Protein AF-X1L8A3-F1 (afdb_monomer_lite)

Foldseek 3Di:
DFACVPNDLATQDDLVVLLCVLVVCCVVCVPPQFFEDEEDELLNCLVHVVSVLSNLLSCLVRGAAPHEHEYEPQFQDPQLCVVVVPSDHLVSNLSSLVSNCVRFLDQDDQLFTRYGYAYEYEPQGPRDDLCRLVRRVVSLVVCVVVVGAHSYYHYYYDDLDPPDPQVVVDRVRCVVCVVSSVVSVVCCLVPHVVVRVCSRRPFQRKGWFWAFADDDDQWTWTFHPHDPTAIDTHGGDDDHRDTDTDTHHDDDSRD

Sequence (255 aa):
MAKGAGELEFPQPNPEAIEKLFSGIRTFAPDLKTLHIDNANPGIIARYPKECRRIAKTIIKYHTSGDVAAFGVESVDPVVIKKNNLKASPDEIMSAIRLLNEVGSKRGESGLSELLPGLNFVFGLIGETKDTFTLDFEFLKQIYDNHLLVRRINLRQVIPIPNTKMHSFGNKNIKRHKAEFKRFKRKVREQIERPMLKRLIPPGTILKDVFTEVYDGKLTFGRQLGSYPLLVGIPGVFPLDRFFDVNIVDYGYRS

pLDDT: mean 95.15, std 5.27, range [56.59, 98.75]

Structure (mmCIF, N/CA/C/O backbone):
data_AF-X1L8A3-F1
#
_entry.id   AF-X1L8A3-F1
#
loop_
_atom_site.group_PDB
_atom_site.id
_atom_site.type_symbol
_atom_site.label_atom_id
_atom_site.label_alt_id
_atom_site.label_comp_id
_atom_site.label_asym_id
_atom_site.label_entity_id
_atom_site.label_seq_id
_atom_site.pdbx_PDB_ins_code
_atom_site.Cartn_x
_atom_site.Cartn_y
_atom_site.Cartn_z
_atom_site.occupancy
_atom_site.B_iso_or_equiv
_atom_site.auth_seq_id
_atom_site.auth_comp_id
_atom_site.auth_asym_id
_atom_site.auth_atom_id
_atom_site.pdbx_PDB_model_num
ATOM 1 N N . MET A 1 1 ? 19.864 11.059 10.405 1.00 76.06 1 MET A N 1
ATOM 2 C CA . MET A 1 1 ? 18.597 10.570 11.000 1.00 76.06 1 MET A CA 1
ATOM 3 C C . MET A 1 1 ? 17.571 11.700 11.009 1.00 76.06 1 MET A C 1
ATOM 5 O O . MET A 1 1 ? 17.971 12.848 10.834 1.00 76.06 1 MET A O 1
ATOM 9 N N . ALA A 1 2 ? 16.278 11.386 11.142 1.00 80.56 2 ALA A 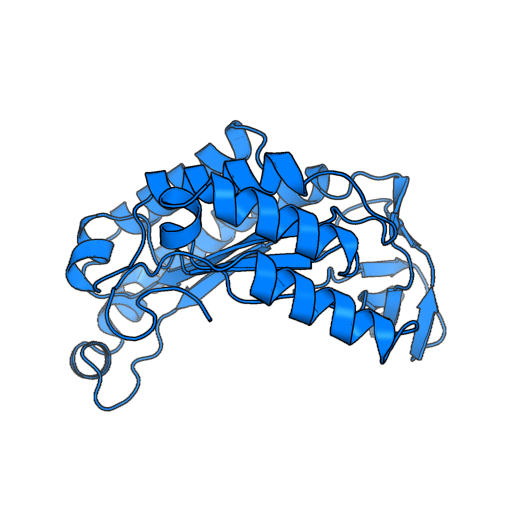N 1
ATOM 10 C CA . ALA A 1 2 ? 15.214 12.388 11.279 1.00 80.56 2 ALA A CA 1
ATOM 11 C C . ALA A 1 2 ? 15.403 13.229 12.558 1.00 80.56 2 ALA A C 1
ATOM 13 O O . ALA A 1 2 ? 15.891 12.714 13.566 1.00 80.56 2 ALA A O 1
ATOM 14 N N . LYS A 1 3 ? 15.045 14.517 12.515 1.00 79.31 3 LYS A N 1
ATOM 15 C CA . LYS A 1 3 ? 15.223 15.434 13.652 1.00 79.31 3 LYS A CA 1
ATOM 16 C C . LYS A 1 3 ? 14.088 15.228 14.663 1.00 79.31 3 LYS A C 1
ATOM 18 O O . LYS A 1 3 ? 12.920 15.319 14.292 1.00 79.31 3 LYS A O 1
ATOM 23 N N . GLY A 1 4 ? 14.438 14.934 15.920 1.00 82.31 4 GLY A N 1
ATOM 24 C CA . GLY A 1 4 ? 13.482 14.609 16.992 1.00 82.31 4 GLY A CA 1
ATOM 25 C C . GLY A 1 4 ? 12.971 13.162 16.973 1.00 82.31 4 GLY A C 1
ATOM 26 O O . GLY A 1 4 ? 11.944 12.862 17.580 1.00 82.31 4 GLY A O 1
ATOM 27 N N . ALA A 1 5 ? 13.638 12.258 16.243 1.00 83.50 5 ALA A N 1
ATOM 28 C CA . ALA A 1 5 ? 13.277 10.842 16.229 1.00 83.50 5 ALA A CA 1
ATOM 29 C C . ALA A 1 5 ? 13.437 10.225 17.629 1.00 83.50 5 ALA A C 1
ATOM 31 O O . ALA A 1 5 ? 14.515 10.292 18.208 1.00 83.50 5 ALA A O 1
ATOM 32 N N . GLY A 1 6 ? 12.368 9.618 18.150 1.00 81.88 6 GLY A N 1
ATOM 33 C CA . GLY A 1 6 ? 12.327 9.049 19.504 1.00 81.88 6 GLY A CA 1
ATOM 34 C C . GLY A 1 6 ? 11.820 10.012 20.583 1.00 81.88 6 GLY A C 1
ATOM 35 O O . GLY A 1 6 ? 11.475 9.556 21.667 1.00 81.88 6 GLY A O 1
ATOM 36 N N . GLU A 1 7 ? 11.706 11.306 20.272 1.00 83.81 7 GLU A N 1
ATOM 37 C CA . GLU A 1 7 ? 11.233 12.346 21.198 1.00 83.81 7 GLU A CA 1
ATOM 38 C C . GLU A 1 7 ? 9.877 12.917 20.770 1.00 83.81 7 GLU A C 1
ATOM 40 O O . GLU A 1 7 ? 8.975 13.093 21.586 1.00 83.81 7 GLU A O 1
ATOM 45 N N . LEU A 1 8 ? 9.722 13.190 19.472 1.00 87.38 8 LEU A N 1
ATOM 46 C CA . LEU A 1 8 ? 8.503 13.740 18.893 1.00 87.38 8 LEU A CA 1
ATOM 47 C C . LEU A 1 8 ? 7.633 12.629 18.310 1.00 87.38 8 LEU A C 1
ATOM 49 O O . LEU A 1 8 ? 8.132 11.672 17.716 1.00 87.38 8 LEU A O 1
ATOM 53 N N . GLU A 1 9 ? 6.313 12.802 18.394 1.00 84.44 9 GLU A N 1
ATOM 54 C CA . GLU A 1 9 ? 5.363 11.912 17.718 1.00 84.44 9 GLU A CA 1
ATOM 55 C C . GLU A 1 9 ? 5.513 11.984 16.188 1.00 84.44 9 GLU A C 1
ATOM 57 O O . GLU A 1 9 ? 5.443 10.961 15.500 1.00 84.44 9 GLU A O 1
ATOM 62 N N . PHE A 1 10 ? 5.796 13.188 15.672 1.00 89.75 10 PHE A N 1
ATOM 63 C CA . PHE A 1 10 ? 6.001 13.462 14.251 1.00 89.75 10 PHE A CA 1
ATOM 64 C C . PHE A 1 10 ? 7.365 14.127 13.988 1.00 89.75 10 PHE A C 1
ATOM 66 O O . PHE A 1 10 ? 7.421 15.345 13.781 1.00 89.75 10 PHE A O 1
ATOM 73 N N . PRO A 1 11 ? 8.478 13.366 14.001 1.00 92.75 11 PRO A N 1
ATOM 74 C CA . PRO A 1 11 ? 9.808 13.916 13.749 1.00 92.75 11 PRO A CA 1
ATOM 75 C C . PRO A 1 11 ? 9.949 14.450 12.320 1.00 92.75 11 PRO A C 1
ATOM 77 O O . PRO A 1 11 ? 9.382 13.893 11.378 1.00 92.75 11 PRO A O 1
ATOM 80 N N . GLN A 1 12 ? 10.751 15.502 12.145 1.00 93.88 12 GLN A N 1
ATOM 81 C CA . GLN A 1 12 ? 11.001 16.069 10.820 1.00 93.88 12 GLN A CA 1
ATOM 82 C C . GLN A 1 12 ? 11.827 15.080 9.975 1.00 93.88 12 GLN A C 1
ATOM 84 O O . GLN A 1 12 ? 12.911 14.663 10.414 1.00 93.88 12 GLN A O 1
ATOM 89 N N . PRO A 1 13 ? 11.361 14.703 8.767 1.00 95.62 13 PRO A N 1
ATOM 90 C CA . PRO A 1 13 ? 12.086 13.798 7.884 1.00 95.62 13 PRO A CA 1
ATOM 91 C C . PRO A 1 13 ? 13.461 14.339 7.491 1.00 95.62 13 PRO A C 1
ATOM 93 O O . PRO A 1 13 ? 13.683 15.545 7.446 1.00 95.62 13 PRO A O 1
ATOM 96 N N . ASN A 1 14 ? 14.373 13.431 7.143 1.00 96.38 14 ASN A N 1
ATOM 97 C CA . ASN A 1 14 ? 15.704 13.765 6.638 1.00 96.38 14 ASN A CA 1
ATOM 98 C C . ASN A 1 14 ? 15.857 13.215 5.208 1.00 96.38 14 ASN A C 1
ATOM 100 O O . ASN A 1 14 ? 16.243 12.052 5.049 1.00 96.38 14 ASN A O 1
ATOM 104 N N . PRO A 1 15 ? 15.500 14.004 4.175 1.00 97.50 15 PRO A N 1
ATOM 105 C CA . PRO A 1 15 ? 15.608 13.583 2.781 1.00 97.50 15 PRO A CA 1
ATOM 106 C C . PRO A 1 15 ? 17.020 13.159 2.373 1.00 97.50 15 PRO A C 1
ATOM 108 O O . PRO A 1 15 ? 17.173 12.176 1.653 1.00 97.50 15 PRO A O 1
ATOM 111 N N . GLU A 1 16 ? 18.048 13.846 2.872 1.00 97.62 16 GLU A N 1
ATOM 112 C CA . GLU A 1 16 ? 19.451 13.585 2.539 1.00 97.62 16 GLU A CA 1
ATOM 113 C C . GLU A 1 16 ? 19.895 12.199 3.032 1.00 97.62 16 GLU A C 1
ATOM 115 O O . GLU A 1 16 ? 20.624 11.482 2.346 1.00 97.62 16 GLU A O 1
ATOM 120 N N . ALA A 1 17 ? 19.414 11.776 4.204 1.00 97.25 17 ALA A N 1
ATOM 121 C CA . ALA A 1 17 ? 19.680 10.443 4.734 1.00 97.25 17 ALA A CA 1
ATOM 122 C C . ALA A 1 17 ? 19.025 9.342 3.886 1.00 97.25 17 ALA A C 1
ATOM 124 O O . ALA A 1 17 ? 19.646 8.302 3.665 1.00 97.25 17 ALA A O 1
ATOM 125 N N . ILE A 1 18 ? 17.800 9.568 3.396 1.00 97.25 18 ILE A N 1
ATOM 126 C CA . ILE A 1 18 ? 17.129 8.620 2.495 1.00 97.25 18 ILE A CA 1
ATOM 127 C C . ILE A 1 18 ? 17.868 8.542 1.158 1.00 97.25 18 ILE A C 1
ATOM 129 O O . ILE A 1 18 ? 18.102 7.449 0.652 1.00 97.25 18 ILE A O 1
ATOM 133 N N . GLU A 1 19 ? 18.308 9.676 0.616 1.00 98.00 19 GLU A N 1
ATOM 134 C CA . GLU A 1 19 ? 19.094 9.698 -0.617 1.00 98.00 19 GLU A CA 1
ATOM 135 C C . GLU A 1 19 ? 20.415 8.958 -0.485 1.00 98.00 19 GLU A C 1
ATOM 137 O O . GLU A 1 19 ? 20.722 8.115 -1.330 1.00 98.00 19 GLU A O 1
ATOM 142 N N . LYS A 1 20 ? 21.159 9.196 0.596 1.00 98.19 20 LYS A N 1
ATOM 143 C CA . LYS A 1 20 ? 22.391 8.460 0.885 1.00 98.19 20 LYS A CA 1
ATOM 144 C C . LYS A 1 20 ? 22.148 6.952 1.009 1.00 98.19 20 LYS A C 1
ATOM 146 O O . LYS A 1 20 ? 22.959 6.175 0.517 1.00 98.19 20 LYS A O 1
ATOM 151 N N . LEU A 1 21 ? 21.044 6.533 1.634 1.00 97.75 21 LEU A N 1
ATOM 152 C CA . LEU A 1 21 ? 20.695 5.117 1.765 1.00 97.75 21 LEU A CA 1
ATOM 153 C C . LEU A 1 21 ? 20.405 4.476 0.402 1.00 97.75 21 LEU A C 1
ATOM 155 O O . LEU A 1 21 ? 21.031 3.482 0.048 1.00 97.75 21 LEU A O 1
ATOM 159 N N . PHE A 1 22 ? 19.479 5.048 -0.368 1.00 97.94 22 PHE A N 1
ATOM 160 C CA . PHE A 1 22 ? 19.035 4.467 -1.636 1.00 97.94 22 PHE A CA 1
ATOM 161 C C . PHE A 1 22 ? 20.128 4.486 -2.705 1.00 97.94 22 PHE A C 1
ATOM 163 O O . PHE A 1 22 ? 20.354 3.474 -3.370 1.00 97.94 22 PHE A O 1
ATOM 170 N N . SER A 1 23 ? 20.843 5.607 -2.837 1.00 98.00 23 SER A N 1
ATOM 171 C CA . SER A 1 23 ? 21.996 5.683 -3.740 1.00 98.00 23 SER A CA 1
ATOM 172 C C . SER A 1 23 ? 23.091 4.702 -3.320 1.00 98.00 23 SER A C 1
ATOM 174 O O . SER A 1 23 ? 23.613 3.988 -4.167 1.00 98.00 23 SER A O 1
ATOM 176 N N . GLY A 1 24 ? 23.381 4.590 -2.018 1.00 98.25 24 GLY A N 1
ATOM 177 C CA . GLY A 1 24 ? 24.349 3.632 -1.491 1.00 98.25 24 GLY A CA 1
ATOM 178 C C . GLY A 1 24 ? 23.996 2.186 -1.843 1.00 98.25 24 GLY A C 1
ATOM 179 O O . GLY A 1 24 ? 24.850 1.466 -2.354 1.00 98.25 24 GLY A O 1
ATOM 180 N N . ILE A 1 25 ? 22.736 1.777 -1.653 1.00 98.00 25 ILE A N 1
ATOM 181 C CA . ILE A 1 25 ? 22.267 0.436 -2.039 1.00 98.00 25 ILE A CA 1
ATOM 182 C C . ILE A 1 25 ? 22.522 0.186 -3.529 1.00 98.00 25 ILE A C 1
ATOM 184 O O . ILE A 1 25 ? 23.069 -0.856 -3.880 1.00 98.00 25 ILE A O 1
ATOM 188 N N . ARG A 1 26 ? 22.193 1.145 -4.403 1.00 97.00 26 ARG A N 1
ATOM 189 C CA . ARG A 1 26 ? 22.418 1.002 -5.850 1.00 97.00 26 ARG A CA 1
ATOM 190 C C . ARG A 1 26 ? 23.886 0.998 -6.252 1.00 97.00 26 ARG A C 1
ATOM 192 O O . ARG A 1 26 ? 24.237 0.292 -7.187 1.00 97.00 26 ARG A O 1
ATOM 199 N N . THR A 1 27 ? 24.745 1.713 -5.535 1.00 97.69 27 THR A N 1
ATOM 200 C CA . THR A 1 27 ? 26.194 1.667 -5.764 1.00 97.69 27 THR A CA 1
ATOM 201 C C . THR A 1 27 ? 26.779 0.293 -5.432 1.00 97.69 27 THR A C 1
ATOM 203 O O . THR A 1 27 ? 27.612 -0.205 -6.181 1.00 97.69 27 THR A O 1
ATOM 206 N N . PHE A 1 28 ? 26.354 -0.334 -4.329 1.00 97.69 28 PHE A N 1
ATOM 207 C CA . PHE A 1 28 ? 26.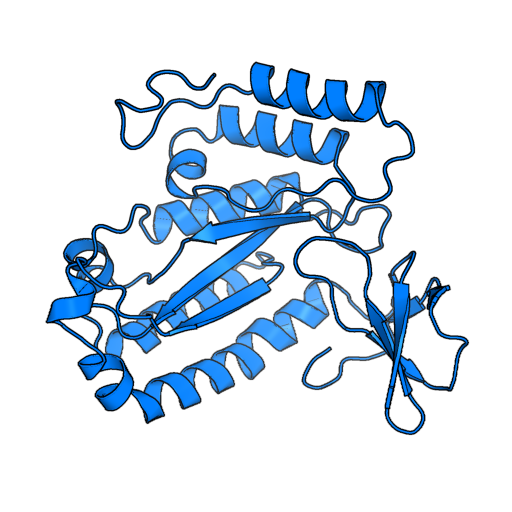887 -1.637 -3.899 1.00 97.69 28 PHE A CA 1
ATOM 208 C C . PHE A 1 28 ? 26.192 -2.841 -4.550 1.00 97.69 28 PHE A C 1
ATOM 210 O O . PHE A 1 28 ? 26.792 -3.908 -4.648 1.00 97.69 28 PHE A O 1
ATOM 217 N N . ALA A 1 29 ? 24.942 -2.685 -4.986 1.00 97.19 29 ALA A N 1
ATOM 218 C CA . ALA A 1 29 ? 24.153 -3.723 -5.641 1.00 97.19 29 ALA A CA 1
ATOM 219 C C . ALA A 1 29 ? 23.444 -3.150 -6.887 1.00 97.19 29 ALA A C 1
ATOM 221 O O . ALA A 1 29 ? 22.217 -2.981 -6.879 1.00 97.19 29 ALA A O 1
ATOM 222 N N . PRO A 1 30 ? 24.196 -2.832 -7.961 1.00 94.69 30 PRO A N 1
ATOM 223 C CA . PRO A 1 30 ? 23.633 -2.219 -9.166 1.00 94.69 30 PRO A CA 1
ATOM 224 C C . PRO A 1 30 ? 22.570 -3.107 -9.824 1.00 94.69 30 PRO A C 1
ATOM 226 O O . PRO A 1 30 ? 21.520 -2.608 -10.225 1.00 94.69 30 PRO A O 1
ATOM 229 N N . ASP A 1 31 ? 22.779 -4.426 -9.814 1.00 94.31 31 ASP A N 1
ATOM 230 C CA . ASP A 1 31 ? 21.894 -5.413 -10.447 1.00 94.31 31 ASP A CA 1
ATOM 231 C C . ASP A 1 31 ? 20.759 -5.914 -9.536 1.00 94.31 31 ASP A C 1
ATOM 233 O O . ASP A 1 31 ? 20.098 -6.913 -9.841 1.00 94.31 31 ASP A O 1
ATOM 237 N N . LEU A 1 32 ? 20.522 -5.252 -8.393 1.00 95.38 32 LEU A N 1
ATOM 238 C CA . LEU A 1 32 ? 19.465 -5.634 -7.457 1.00 95.38 32 LEU A CA 1
ATOM 239 C C . LEU A 1 32 ? 18.095 -5.618 -8.157 1.00 95.38 32 LEU A C 1
ATOM 241 O O . LEU A 1 32 ? 17.578 -4.562 -8.530 1.00 95.38 32 LEU A O 1
ATOM 245 N N . LYS A 1 33 ? 17.495 -6.806 -8.289 1.00 93.06 33 LYS A N 1
ATOM 246 C CA . LYS A 1 33 ? 16.245 -7.030 -9.033 1.00 93.06 33 LYS A CA 1
ATOM 247 C C . LYS A 1 33 ? 15.012 -6.399 -8.399 1.00 93.06 33 LYS A C 1
ATOM 249 O O . LYS A 1 33 ? 14.065 -6.083 -9.109 1.00 93.06 33 LYS A O 1
ATOM 254 N N . THR A 1 34 ? 15.013 -6.211 -7.082 1.00 95.81 34 THR A N 1
ATOM 255 C CA . THR A 1 34 ? 13.882 -5.622 -6.362 1.00 95.81 34 THR A CA 1
ATOM 256 C C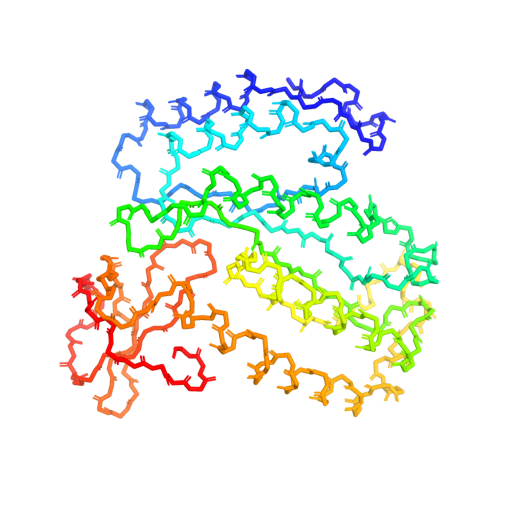 . THR A 1 34 ? 14.391 -4.786 -5.201 1.00 95.81 34 THR A C 1
ATOM 258 O O . THR A 1 34 ? 15.094 -5.291 -4.328 1.00 95.81 34 THR A O 1
ATOM 261 N N . LEU A 1 35 ? 14.012 -3.510 -5.176 1.00 97.31 35 LEU A N 1
ATOM 262 C CA . LEU A 1 35 ? 14.271 -2.602 -4.062 1.00 97.31 35 LEU A CA 1
ATOM 263 C C . LEU A 1 35 ? 12.997 -1.824 -3.779 1.00 97.31 35 LEU A C 1
ATOM 265 O O . LEU A 1 35 ? 12.684 -0.891 -4.508 1.00 97.31 35 LEU A O 1
ATOM 269 N N . HIS A 1 36 ? 12.244 -2.259 -2.776 1.00 97.06 36 HIS A N 1
ATOM 270 C CA . HIS A 1 36 ? 10.956 -1.679 -2.403 1.00 97.06 36 HIS A CA 1
ATOM 271 C C . HIS A 1 36 ? 11.005 -1.188 -0.960 1.00 97.06 36 HIS A C 1
ATOM 273 O O . HIS A 1 36 ? 11.819 -1.653 -0.155 1.00 97.06 36 HIS A O 1
ATOM 279 N N . ILE A 1 37 ? 10.095 -0.282 -0.628 1.00 95.94 37 ILE A N 1
ATOM 280 C CA . ILE A 1 37 ? 9.790 0.075 0.753 1.00 95.94 37 ILE A CA 1
ATOM 281 C C . ILE A 1 37 ? 8.587 -0.728 1.260 1.00 95.94 37 ILE A C 1
ATOM 283 O O . ILE A 1 37 ? 7.933 -1.476 0.531 1.00 95.94 37 ILE A O 1
ATOM 287 N N . ASP A 1 38 ? 8.304 -0.567 2.549 1.00 88.75 38 ASP A N 1
ATOM 288 C CA . ASP A 1 38 ? 7.071 -1.060 3.156 1.00 88.75 38 ASP A CA 1
ATOM 289 C C . ASP A 1 38 ? 6.380 0.090 3.888 1.00 88.75 38 ASP A C 1
ATOM 291 O O . ASP A 1 38 ? 5.540 0.774 3.316 1.00 88.75 38 ASP A O 1
ATOM 295 N N . ASN A 1 39 ? 6.766 0.384 5.130 1.00 90.88 39 ASN A N 1
ATOM 296 C CA . ASN A 1 39 ? 5.996 1.299 5.972 1.00 90.88 39 ASN A CA 1
ATOM 297 C C . ASN A 1 39 ? 6.270 2.782 5.697 1.00 90.88 39 ASN A C 1
ATOM 299 O O . ASN A 1 39 ? 7.413 3.241 5.718 1.00 90.88 39 ASN A O 1
ATOM 303 N N . ALA A 1 40 ? 5.188 3.549 5.564 1.00 94.56 40 ALA A N 1
ATOM 304 C CA . ALA A 1 40 ? 5.212 5.002 5.509 1.00 94.56 40 ALA A CA 1
ATOM 305 C C . ALA A 1 40 ? 4.127 5.583 6.424 1.00 94.56 40 ALA A C 1
ATOM 307 O O . ALA A 1 40 ? 2.977 5.150 6.405 1.00 94.56 40 ALA A O 1
ATOM 308 N N . ASN A 1 41 ? 4.487 6.577 7.240 1.00 95.06 41 ASN A N 1
ATOM 309 C CA . ASN A 1 41 ? 3.542 7.216 8.153 1.00 95.06 41 ASN A CA 1
ATOM 310 C C . ASN A 1 41 ? 2.802 8.360 7.427 1.00 95.06 41 ASN A C 1
ATOM 312 O O . ASN A 1 41 ? 3.428 9.389 7.149 1.00 95.06 41 ASN A O 1
ATOM 316 N N . PRO A 1 42 ? 1.488 8.235 7.152 1.00 95.88 42 PRO A N 1
ATOM 317 C CA . PRO A 1 42 ? 0.732 9.283 6.468 1.00 95.88 42 PRO A CA 1
ATOM 318 C C . PRO A 1 42 ? 0.701 10.604 7.251 1.00 95.88 42 PRO A C 1
ATOM 320 O O . PRO A 1 42 ? 0.752 11.670 6.642 1.00 95.88 42 PRO A O 1
ATOM 323 N N . GLY A 1 43 ? 0.722 10.558 8.587 1.00 95.31 43 GLY A N 1
ATOM 324 C CA . GLY A 1 43 ? 0.775 11.753 9.431 1.00 95.31 43 GLY A CA 1
ATOM 325 C C . GLY A 1 43 ? 2.080 12.546 9.284 1.00 95.31 43 GLY A C 1
ATOM 326 O O . GLY A 1 43 ? 2.058 13.772 9.380 1.00 95.31 43 GLY A O 1
ATOM 327 N N . ILE A 1 44 ? 3.205 11.877 8.992 1.00 96.12 44 ILE A N 1
ATOM 328 C CA . ILE A 1 44 ? 4.481 12.538 8.657 1.00 96.12 44 ILE A CA 1
ATOM 329 C C . ILE A 1 44 ? 4.398 13.179 7.274 1.00 96.12 44 ILE A C 1
ATOM 331 O O . ILE A 1 44 ? 4.780 14.336 7.110 1.00 96.12 44 ILE A O 1
ATOM 335 N N . ILE A 1 45 ? 3.871 12.446 6.289 1.00 97.44 45 ILE A N 1
ATOM 336 C CA . ILE A 1 45 ? 3.751 12.926 4.906 1.00 97.44 45 ILE A CA 1
ATOM 337 C C . ILE A 1 45 ? 2.874 14.178 4.838 1.00 97.44 45 ILE A C 1
ATOM 339 O O . ILE A 1 45 ? 3.232 15.135 4.152 1.00 97.44 45 ILE A O 1
ATOM 343 N N . ALA A 1 46 ? 1.761 14.192 5.573 1.00 97.00 46 ALA A N 1
ATOM 344 C CA . ALA A 1 46 ? 0.850 15.328 5.624 1.00 97.00 46 ALA A CA 1
ATOM 345 C C . ALA A 1 46 ? 1.480 16.574 6.271 1.00 97.00 46 ALA A C 1
ATOM 347 O O . ALA A 1 46 ? 1.258 17.685 5.796 1.00 97.00 46 ALA A O 1
ATOM 348 N N . ARG A 1 47 ? 2.286 16.399 7.328 1.00 96.69 47 ARG A N 1
ATOM 349 C CA . ARG A 1 47 ? 2.916 17.507 8.072 1.00 96.69 47 ARG A CA 1
ATOM 350 C C . ARG A 1 47 ? 4.165 18.065 7.393 1.00 96.69 47 ARG A C 1
ATOM 352 O O . ARG A 1 47 ? 4.424 19.260 7.492 1.00 96.69 47 ARG A O 1
ATOM 359 N N . TYR A 1 48 ? 4.913 17.222 6.681 1.00 97.69 48 TYR A N 1
ATOM 360 C CA . TYR A 1 48 ? 6.166 17.591 6.013 1.00 97.69 48 TYR A CA 1
ATOM 361 C C . TYR A 1 48 ? 6.115 17.300 4.501 1.00 97.69 48 TYR A C 1
ATOM 363 O O . TYR A 1 48 ? 6.933 16.539 3.974 1.00 97.69 48 TYR A O 1
ATOM 371 N N . PRO A 1 49 ? 5.158 17.885 3.752 1.00 97.81 49 PRO A N 1
ATOM 372 C CA . PRO A 1 49 ? 4.915 17.512 2.360 1.00 97.81 49 PRO A CA 1
ATOM 373 C C . PRO A 1 49 ? 6.072 17.888 1.424 1.00 97.81 49 PRO A C 1
ATOM 375 O O . PRO A 1 49 ? 6.258 17.256 0.384 1.00 97.81 49 PRO A O 1
ATOM 378 N N . LYS A 1 50 ? 6.875 18.910 1.750 1.00 98.12 50 LYS A N 1
ATOM 379 C CA . LYS A 1 50 ? 8.031 19.302 0.925 1.00 98.12 50 LYS A CA 1
ATOM 380 C C . LYS A 1 50 ? 9.141 18.256 1.024 1.00 98.12 50 LYS A C 1
ATOM 382 O O . LYS A 1 50 ? 9.625 17.770 0.002 1.00 98.12 50 LYS A O 1
ATOM 387 N N . GLU A 1 51 ? 9.497 17.873 2.243 1.00 98.19 51 GLU A N 1
ATOM 388 C CA . GLU A 1 51 ? 10.498 16.856 2.547 1.00 98.19 51 GLU A CA 1
ATOM 389 C C . GLU A 1 51 ? 10.056 15.482 2.043 1.00 98.19 51 GLU A C 1
ATOM 391 O O . GLU A 1 51 ? 10.820 14.803 1.359 1.00 98.19 51 GLU A O 1
ATOM 396 N N . CYS A 1 52 ? 8.803 15.095 2.293 1.00 98.19 52 CYS A N 1
ATOM 397 C CA . CYS A 1 52 ? 8.269 13.816 1.834 1.00 98.19 52 CYS A CA 1
ATOM 398 C C . CYS A 1 52 ? 8.149 13.733 0.308 1.00 98.19 52 CYS A C 1
ATOM 400 O O . CYS A 1 52 ? 8.398 12.667 -0.249 1.00 98.19 52 CYS A O 1
ATOM 402 N N . ARG A 1 53 ? 7.870 14.841 -0.396 1.00 98.56 53 ARG A N 1
ATOM 403 C CA . ARG A 1 53 ? 7.931 14.873 -1.869 1.00 98.56 53 ARG A CA 1
ATOM 404 C C . ARG A 1 53 ? 9.354 14.632 -2.380 1.00 98.56 53 ARG A C 1
ATOM 406 O O . ARG A 1 53 ? 9.524 13.893 -3.346 1.00 98.56 53 ARG A O 1
ATOM 413 N N . ARG A 1 54 ? 10.376 15.221 -1.741 1.00 98.44 54 ARG A N 1
ATOM 414 C CA . ARG A 1 54 ? 11.789 14.947 -2.075 1.00 98.44 54 ARG A CA 1
ATOM 415 C C . ARG A 1 54 ? 12.124 13.475 -1.837 1.00 98.44 54 ARG A C 1
ATOM 417 O O . ARG A 1 54 ? 12.648 12.833 -2.735 1.00 98.44 54 ARG A O 1
ATOM 424 N N . ILE A 1 55 ? 11.740 12.938 -0.679 1.00 98.38 55 ILE A N 1
ATOM 425 C CA . ILE A 1 55 ? 11.929 11.524 -0.328 1.00 98.38 55 ILE A CA 1
ATOM 426 C C . ILE A 1 55 ? 11.268 10.604 -1.356 1.00 98.38 55 ILE A C 1
ATOM 428 O O . ILE A 1 55 ? 11.930 9.706 -1.861 1.00 98.38 55 ILE A O 1
ATOM 432 N N . ALA A 1 56 ? 10.006 10.845 -1.718 1.00 98.38 56 ALA A N 1
ATOM 433 C CA . ALA A 1 56 ? 9.298 10.037 -2.707 1.00 98.38 56 ALA A CA 1
ATOM 434 C C . ALA A 1 56 ? 10.009 10.055 -4.069 1.00 98.38 56 ALA A C 1
ATOM 436 O O . ALA A 1 56 ? 10.216 9.001 -4.657 1.00 98.38 56 ALA A O 1
ATOM 437 N N . LYS A 1 57 ? 10.465 11.225 -4.541 1.00 98.44 57 LYS A N 1
ATOM 438 C CA . LYS A 1 57 ? 11.245 11.332 -5.789 1.00 98.44 57 LYS A CA 1
ATOM 439 C C . LYS A 1 57 ? 12.572 10.576 -5.717 1.00 98.44 57 LYS A C 1
ATOM 441 O O . LYS A 1 57 ? 12.964 9.941 -6.689 1.00 98.44 57 LYS A O 1
ATOM 446 N N . THR A 1 58 ? 13.254 10.633 -4.577 1.00 98.44 58 THR A N 1
ATOM 447 C CA . THR A 1 58 ? 14.493 9.887 -4.343 1.00 98.44 58 THR A CA 1
ATOM 448 C C . THR A 1 58 ? 14.252 8.381 -4.348 1.00 98.44 58 THR A C 1
ATOM 450 O O . THR A 1 58 ? 15.015 7.658 -4.979 1.00 98.44 58 THR A O 1
ATOM 453 N N . ILE A 1 59 ? 13.185 7.910 -3.699 1.00 98.19 59 ILE A N 1
ATOM 454 C CA . ILE A 1 59 ? 12.781 6.500 -3.747 1.00 98.19 59 ILE A CA 1
ATOM 455 C C . ILE A 1 59 ? 12.531 6.116 -5.204 1.00 98.19 59 ILE A C 1
ATOM 457 O O . ILE A 1 59 ? 13.183 5.203 -5.687 1.00 98.19 59 ILE A O 1
ATOM 461 N N . ILE A 1 60 ? 11.726 6.887 -5.944 1.00 98.19 60 ILE A N 1
ATOM 462 C CA . ILE A 1 60 ? 11.437 6.619 -7.363 1.00 98.19 60 ILE A CA 1
ATOM 463 C C . ILE A 1 60 ? 12.698 6.572 -8.237 1.00 98.19 60 ILE A C 1
ATOM 465 O O . ILE A 1 60 ? 12.808 5.780 -9.164 1.00 98.19 60 ILE A O 1
ATOM 469 N N . LYS A 1 61 ? 13.698 7.400 -7.936 1.00 97.81 61 LYS A N 1
ATOM 470 C CA . LYS A 1 61 ? 14.955 7.409 -8.690 1.00 97.81 61 LYS A CA 1
ATOM 471 C C . LYS A 1 61 ? 15.752 6.106 -8.546 1.00 97.81 61 LYS A C 1
ATOM 473 O O . LYS A 1 61 ? 16.509 5.765 -9.450 1.00 97.81 61 LYS A O 1
ATOM 478 N N . TYR A 1 62 ? 15.643 5.421 -7.409 1.00 97.94 62 TYR A N 1
ATOM 479 C CA . TYR A 1 62 ? 16.539 4.315 -7.060 1.00 97.94 62 TYR A CA 1
ATOM 480 C C . TYR A 1 62 ? 15.825 2.993 -6.756 1.00 97.94 62 TYR A C 1
ATOM 482 O O . TYR A 1 62 ? 16.492 1.969 -6.701 1.00 97.94 62 TYR A O 1
ATOM 490 N N . HIS A 1 63 ? 14.516 2.963 -6.531 1.00 97.44 63 HIS A N 1
ATOM 491 C CA . HIS A 1 63 ? 13.747 1.745 -6.250 1.00 97.44 63 HIS A CA 1
ATOM 492 C C . HIS A 1 63 ? 13.549 0.887 -7.517 1.00 97.44 63 HIS A C 1
ATOM 494 O O . HIS A 1 63 ? 14.201 1.105 -8.539 1.00 97.44 63 HIS A O 1
ATOM 500 N N . THR A 1 64 ? 12.679 -0.119 -7.449 1.00 96.81 64 THR A N 1
ATOM 501 C CA . THR A 1 64 ? 12.114 -0.786 -8.631 1.00 96.81 64 THR A CA 1
ATOM 502 C C . THR A 1 64 ? 10.616 -0.513 -8.733 1.00 96.81 64 THR A C 1
ATOM 504 O O . THR A 1 64 ? 9.907 -0.583 -7.731 1.00 96.81 64 THR A O 1
ATOM 507 N N . SER A 1 65 ? 10.130 -0.208 -9.940 1.00 96.50 65 SER A N 1
ATOM 508 C CA . SER A 1 65 ? 8.724 0.147 -10.193 1.00 96.50 65 SER A CA 1
ATOM 509 C C . SER A 1 65 ? 7.723 -0.919 -9.727 1.00 96.50 65 SER A C 1
ATOM 511 O O . SER A 1 65 ? 7.960 -2.119 -9.884 1.00 96.50 65 SER A O 1
ATOM 513 N N . GLY A 1 66 ? 6.565 -0.489 -9.223 1.00 95.94 66 GLY A N 1
ATOM 514 C CA . GLY A 1 66 ? 5.581 -1.350 -8.558 1.00 95.94 66 GLY A CA 1
ATOM 515 C C . GLY A 1 66 ? 5.663 -1.305 -7.031 1.00 95.94 66 GLY A C 1
ATOM 516 O O . GLY A 1 66 ? 5.120 -2.190 -6.365 1.00 95.94 66 GLY A O 1
ATOM 517 N N . ASP A 1 67 ? 6.336 -0.297 -6.479 1.00 97.38 67 ASP A N 1
ATOM 518 C CA . ASP A 1 67 ? 6.570 -0.130 -5.050 1.00 97.38 67 ASP A CA 1
ATOM 519 C C . ASP A 1 67 ? 5.342 0.437 -4.326 1.00 97.38 67 ASP A C 1
ATOM 521 O O . ASP A 1 67 ? 4.483 1.120 -4.899 1.00 97.38 67 ASP A O 1
ATOM 525 N N . VAL A 1 68 ? 5.235 0.113 -3.038 1.00 96.81 68 VAL A N 1
ATOM 526 C CA . VAL A 1 68 ? 4.063 0.405 -2.221 1.00 96.81 68 VAL A CA 1
ATOM 527 C C . VAL A 1 68 ? 4.467 1.011 -0.894 1.00 96.81 68 VAL A C 1
ATOM 529 O O . VAL A 1 68 ? 5.026 0.341 -0.033 1.00 96.81 68 VAL A O 1
ATOM 532 N N . ALA A 1 69 ? 4.058 2.258 -0.684 1.00 97.00 69 ALA A N 1
ATOM 533 C CA . ALA A 1 69 ? 4.106 2.889 0.624 1.00 97.00 69 ALA A CA 1
ATOM 534 C C . ALA A 1 69 ? 2.893 2.432 1.452 1.00 97.00 69 ALA A C 1
ATOM 536 O O . ALA A 1 69 ? 1.775 2.920 1.270 1.00 97.00 69 ALA A O 1
ATOM 537 N N . ALA A 1 70 ? 3.090 1.467 2.344 1.00 95.88 70 ALA A N 1
ATOM 538 C CA . ALA A 1 70 ? 2.060 0.943 3.226 1.00 95.88 70 ALA A CA 1
ATOM 539 C C . ALA A 1 70 ? 1.726 1.948 4.339 1.00 95.88 70 ALA A C 1
ATOM 541 O O . ALA A 1 70 ? 2.539 2.237 5.218 1.00 95.88 70 ALA A O 1
ATOM 542 N N . PHE A 1 71 ? 0.498 2.460 4.307 1.00 97.19 71 PHE A N 1
ATOM 543 C CA . PHE A 1 71 ? -0.082 3.323 5.326 1.00 97.19 71 PHE A CA 1
ATOM 544 C C . PHE A 1 71 ? -0.841 2.481 6.352 1.00 97.19 71 PHE A C 1
ATOM 546 O O . PHE A 1 71 ? -1.699 1.660 5.997 1.00 97.19 71 PHE A O 1
ATOM 553 N N . GLY A 1 72 ? -0.540 2.713 7.629 1.00 94.88 72 GLY A N 1
ATOM 554 C CA . GLY A 1 72 ? -1.422 2.353 8.737 1.00 94.88 72 GLY A CA 1
ATOM 555 C C . GLY A 1 72 ? -2.571 3.352 8.790 1.00 94.88 72 GLY A C 1
ATOM 556 O O . GLY A 1 72 ? -2.355 4.512 9.133 1.00 94.88 72 GLY A O 1
ATOM 557 N N . VAL A 1 73 ? -3.746 2.932 8.317 1.00 96.69 73 VAL A N 1
ATOM 558 C CA . VAL A 1 73 ? -4.986 3.716 8.425 1.00 96.69 73 VAL A CA 1
ATOM 559 C C . VAL A 1 73 ? -5.744 3.291 9.674 1.00 96.69 73 VAL A C 1
ATOM 561 O O . VAL A 1 73 ? -6.256 4.130 10.401 1.00 96.69 73 VAL A O 1
ATOM 564 N N . GLU A 1 74 ? -5.812 1.975 9.895 1.00 96.38 74 GLU A N 1
ATOM 565 C CA . GLU A 1 74 ? -6.566 1.284 10.938 1.00 96.38 74 GLU A CA 1
ATOM 566 C C . GLU A 1 74 ? -8.083 1.547 10.886 1.00 96.38 74 GLU A C 1
ATOM 568 O O . GLU A 1 74 ? -8.826 0.596 10.653 1.00 96.38 74 GLU A O 1
ATOM 573 N N . SER A 1 75 ? -8.535 2.794 11.039 1.00 97.69 75 SER A N 1
ATOM 574 C CA . SER A 1 75 ? -9.913 3.261 10.837 1.00 97.69 75 SER A CA 1
ATOM 575 C C . SER A 1 75 ? -9.946 4.779 10.616 1.00 97.69 75 SER A C 1
ATOM 577 O O . SER A 1 75 ? -9.108 5.500 11.155 1.00 97.69 75 SER A O 1
ATOM 579 N N . VAL A 1 76 ? -10.942 5.276 9.876 1.00 97.69 76 VAL A N 1
ATOM 580 C CA . VAL A 1 76 ? -11.210 6.723 9.744 1.00 97.69 76 VAL A CA 1
ATOM 581 C C . VAL A 1 76 ? -12.292 7.235 10.701 1.00 97.69 76 VAL A C 1
ATOM 583 O O . VAL A 1 76 ? -12.607 8.423 10.694 1.00 97.69 76 VAL A O 1
ATOM 586 N N . ASP A 1 77 ? -12.860 6.366 11.541 1.00 98.00 77 ASP A N 1
ATOM 587 C CA . ASP A 1 77 ? -13.861 6.749 12.537 1.00 98.00 77 ASP A CA 1
ATOM 588 C C . ASP A 1 77 ? -13.210 7.559 13.680 1.00 98.00 77 ASP A C 1
ATOM 590 O O . ASP A 1 77 ? -12.349 7.028 14.394 1.00 98.00 77 ASP A O 1
ATOM 594 N N . PRO A 1 78 ? -13.631 8.818 13.921 1.00 96.75 78 PRO A N 1
ATOM 595 C CA . PRO A 1 78 ? -13.048 9.673 14.958 1.00 96.75 78 PRO A CA 1
ATOM 596 C C . PRO A 1 78 ? -13.086 9.070 16.369 1.00 96.75 78 PRO A C 1
ATOM 598 O O . PRO A 1 78 ? -12.176 9.298 17.174 1.00 96.75 78 PRO A O 1
ATOM 601 N N . VAL A 1 79 ? -14.120 8.285 16.692 1.00 97.44 79 VAL A N 1
ATOM 602 C CA . VAL A 1 79 ? -14.252 7.631 18.000 1.00 97.44 79 VAL A CA 1
ATOM 603 C C . VAL A 1 79 ? -13.224 6.513 18.135 1.00 97.44 79 VAL A C 1
ATOM 605 O O . VAL A 1 79 ? -12.602 6.379 19.194 1.00 97.44 79 VAL A O 1
ATOM 608 N N . VAL A 1 80 ? -13.021 5.731 17.072 1.00 97.44 80 VAL A N 1
ATOM 609 C CA . VAL A 1 80 ? -12.013 4.662 17.026 1.00 97.44 80 VAL A CA 1
ATOM 610 C C . VAL A 1 80 ? -10.609 5.263 17.066 1.00 97.44 80 VAL A C 1
ATOM 612 O O . VAL A 1 80 ? -9.801 4.832 17.890 1.00 97.44 80 VAL A O 1
ATOM 615 N N . ILE A 1 81 ? -10.338 6.306 16.278 1.00 96.56 81 ILE A N 1
ATOM 616 C CA . ILE A 1 81 ? -9.061 7.036 16.273 1.00 96.56 81 ILE A CA 1
ATOM 617 C C . ILE A 1 81 ? -8.685 7.476 17.686 1.00 96.56 81 ILE A C 1
ATOM 619 O O . ILE A 1 81 ? -7.622 7.106 18.194 1.00 96.56 81 ILE A O 1
ATOM 623 N N . LYS A 1 82 ? -9.591 8.187 18.368 1.00 96.19 82 LYS A N 1
ATOM 624 C CA . LYS A 1 82 ? -9.342 8.703 19.718 1.00 96.19 82 LYS A CA 1
ATOM 625 C C . LYS A 1 82 ? -9.137 7.584 20.739 1.00 96.19 82 LYS A C 1
ATOM 627 O O . LYS A 1 82 ? -8.235 7.666 21.568 1.00 96.19 82 LYS A O 1
ATOM 632 N N . LYS A 1 83 ? -9.965 6.533 20.710 1.00 95.81 83 LYS A N 1
ATOM 633 C CA . LYS A 1 83 ? -9.898 5.445 21.703 1.00 95.81 83 LYS A CA 1
ATOM 634 C C . LYS A 1 83 ? -8.679 4.537 21.535 1.00 95.81 83 LYS A C 1
ATOM 636 O O . LYS A 1 83 ? -8.266 3.922 22.518 1.00 95.81 83 LYS A O 1
ATOM 641 N N . ASN A 1 84 ? -8.111 4.461 20.332 1.00 94.50 84 ASN A N 1
ATOM 642 C CA . ASN A 1 84 ? -6.963 3.602 20.026 1.00 94.50 84 ASN A CA 1
ATOM 643 C C . ASN A 1 84 ? -5.658 4.385 19.816 1.00 94.50 84 ASN A C 1
ATOM 645 O O . ASN A 1 84 ? -4.632 3.762 19.563 1.00 94.50 84 ASN A O 1
ATOM 649 N N . ASN A 1 85 ? -5.675 5.715 19.971 1.00 93.19 85 ASN A N 1
ATOM 650 C CA . ASN A 1 85 ? -4.515 6.587 19.768 1.00 93.19 85 ASN A CA 1
ATOM 651 C C . ASN A 1 85 ? -3.888 6.409 18.371 1.00 93.19 85 ASN A C 1
ATOM 653 O O . ASN A 1 85 ? -2.678 6.204 18.238 1.00 93.19 85 ASN A O 1
ATOM 657 N N . LEU A 1 86 ? -4.736 6.414 17.337 1.00 93.62 86 LEU A N 1
ATOM 658 C CA . LEU A 1 86 ? -4.287 6.316 15.947 1.00 93.62 86 LEU A CA 1
ATOM 659 C C . LEU A 1 86 ? -3.615 7.627 15.516 1.00 93.62 86 LEU A C 1
ATOM 661 O O . LEU A 1 86 ? -4.024 8.711 15.928 1.00 93.62 86 LEU A O 1
ATOM 665 N N . LYS A 1 87 ? -2.567 7.518 14.694 1.00 88.06 87 LYS A N 1
ATOM 666 C CA . LYS A 1 87 ? -1.591 8.599 14.460 1.00 88.06 87 LYS A CA 1
ATOM 667 C C . LYS A 1 87 ? -1.912 9.522 13.283 1.00 88.06 87 LYS A C 1
ATOM 669 O O . LYS A 1 87 ? -1.130 10.427 13.007 1.00 88.06 87 LYS A O 1
ATOM 674 N N . ALA A 1 88 ? -2.988 9.278 12.546 1.00 90.25 88 ALA A N 1
ATOM 675 C CA . ALA A 1 88 ? -3.326 10.087 11.382 1.00 90.25 88 ALA A CA 1
ATOM 676 C C . ALA A 1 88 ? -4.836 10.284 11.269 1.00 90.25 88 ALA A C 1
ATOM 678 O O . ALA A 1 88 ? -5.610 9.349 11.475 1.00 90.25 88 ALA A O 1
ATOM 679 N N . SER A 1 89 ? -5.242 11.509 10.938 1.00 94.88 89 SER A N 1
ATOM 680 C CA . SER A 1 89 ? -6.637 11.816 10.621 1.00 94.88 89 SER A CA 1
ATOM 681 C C . SER A 1 89 ? -6.981 11.408 9.178 1.00 94.88 89 SER A C 1
ATOM 683 O O . SER A 1 89 ? -6.079 11.248 8.348 1.00 94.88 89 SER A O 1
ATOM 685 N N . PRO A 1 90 ? -8.276 11.285 8.829 1.00 96.75 90 PRO A N 1
ATOM 686 C CA . PRO A 1 90 ? -8.691 10.984 7.457 1.00 96.75 90 PRO A CA 1
ATOM 687 C C . PRO A 1 90 ? -8.162 12.006 6.437 1.00 96.75 90 PRO A C 1
ATOM 689 O O . PRO A 1 90 ? -7.707 11.622 5.359 1.00 96.75 90 PRO A O 1
ATOM 692 N N . ASP A 1 91 ? -8.132 13.291 6.801 1.00 97.44 91 ASP A N 1
ATOM 693 C CA . ASP A 1 91 ? -7.623 14.371 5.945 1.00 97.44 91 ASP A CA 1
ATOM 694 C C . ASP A 1 91 ? -6.108 14.280 5.726 1.00 97.44 91 ASP A C 1
ATOM 696 O O . ASP A 1 91 ? -5.613 14.506 4.617 1.00 97.44 91 ASP A O 1
ATOM 700 N N . GLU A 1 92 ? -5.356 13.903 6.765 1.00 97.56 92 GLU A N 1
ATOM 701 C CA . GLU A 1 92 ? -3.912 13.675 6.668 1.00 97.56 92 GLU A CA 1
ATOM 702 C C . GLU A 1 92 ? -3.607 12.477 5.764 1.00 97.56 92 GLU A C 1
ATOM 704 O O . GLU A 1 92 ? -2.747 12.564 4.884 1.00 97.56 92 GLU A O 1
ATOM 709 N N . ILE A 1 93 ? -4.357 11.381 5.916 1.00 98.19 93 ILE A N 1
ATOM 710 C CA . ILE A 1 93 ? -4.231 10.198 5.057 1.00 98.19 93 ILE A CA 1
ATOM 711 C C . ILE A 1 93 ? -4.559 10.564 3.606 1.00 98.19 93 ILE A C 1
ATOM 713 O O . ILE A 1 93 ? -3.783 10.239 2.706 1.00 98.19 93 ILE A O 1
ATOM 717 N N . MET A 1 94 ? -5.661 11.276 3.360 1.00 98.62 94 MET A N 1
ATOM 718 C CA . MET A 1 94 ? -6.046 11.720 2.017 1.00 98.62 94 MET A CA 1
ATOM 719 C C . MET A 1 94 ? -4.972 12.619 1.388 1.00 98.62 94 MET A C 1
ATOM 721 O O . MET A 1 94 ? -4.613 12.441 0.222 1.00 98.62 94 MET A O 1
ATOM 725 N N . SER A 1 95 ? -4.407 13.549 2.158 1.00 98.38 95 SER A N 1
ATOM 726 C CA . SER A 1 95 ? -3.325 14.430 1.703 1.00 98.38 95 SER A CA 1
ATOM 727 C C . SER A 1 95 ? -2.063 13.641 1.339 1.00 98.38 95 SER A C 1
ATOM 729 O O . SER A 1 95 ? -1.453 13.888 0.297 1.00 98.38 95 SER A O 1
ATOM 731 N N . ALA A 1 96 ? -1.707 12.636 2.144 1.00 98.38 96 ALA A N 1
ATOM 732 C CA . ALA A 1 96 ? -0.586 11.746 1.862 1.00 98.38 96 ALA A CA 1
ATOM 733 C C . ALA A 1 96 ? -0.812 10.896 0.597 1.00 98.38 96 ALA A C 1
ATOM 735 O O . ALA A 1 96 ? 0.104 10.747 -0.215 1.00 98.38 96 ALA A O 1
ATOM 736 N N . ILE A 1 97 ? -2.035 10.389 0.387 1.00 98.69 97 ILE A N 1
ATOM 737 C CA . ILE A 1 97 ? -2.417 9.661 -0.835 1.00 98.69 97 ILE A CA 1
ATOM 738 C C . ILE A 1 97 ? -2.259 10.563 -2.061 1.00 98.69 97 ILE A C 1
ATOM 740 O O . ILE A 1 97 ? -1.678 10.129 -3.059 1.00 98.69 97 ILE A O 1
ATOM 744 N N . ARG A 1 98 ? -2.749 11.810 -1.994 1.00 98.75 98 ARG A N 1
ATOM 745 C CA . ARG A 1 98 ? -2.632 12.788 -3.088 1.00 98.75 98 ARG A CA 1
ATOM 746 C C . ARG A 1 98 ? -1.172 13.065 -3.437 1.00 98.75 98 ARG A C 1
ATOM 748 O O . ARG A 1 98 ? -0.827 13.019 -4.613 1.00 98.75 98 ARG A O 1
ATOM 755 N N . LEU A 1 99 ? -0.314 13.268 -2.435 1.00 98.69 99 LEU A N 1
ATOM 756 C CA . LEU A 1 99 ? 1.116 13.518 -2.644 1.00 98.69 99 LEU A CA 1
ATOM 757 C C . LEU A 1 99 ? 1.814 12.345 -3.342 1.00 98.69 99 LEU A C 1
ATOM 759 O O . LEU A 1 99 ? 2.570 12.560 -4.286 1.00 98.69 99 LEU A O 1
ATOM 763 N N . LEU A 1 100 ? 1.567 11.102 -2.916 1.00 98.25 100 LEU A N 1
ATOM 764 C CA . LEU A 1 100 ? 2.173 9.945 -3.584 1.00 98.25 100 LEU A CA 1
ATOM 765 C C . LEU A 1 100 ? 1.617 9.734 -4.992 1.00 98.25 100 LEU A C 1
ATOM 767 O O . LEU A 1 100 ? 2.376 9.399 -5.893 1.00 98.25 100 LEU A O 1
ATOM 771 N N . ASN A 1 101 ? 0.326 9.986 -5.215 1.00 98.56 101 ASN A N 1
ATOM 772 C CA . ASN A 1 101 ? -0.255 9.926 -6.556 1.00 98.56 101 ASN A CA 1
ATOM 773 C C . ASN A 1 101 ? 0.348 10.976 -7.498 1.00 98.56 101 ASN A C 1
ATOM 775 O O . ASN A 1 101 ? 0.653 10.650 -8.642 1.00 98.56 101 ASN A O 1
ATOM 779 N N . GLU A 1 102 ? 0.563 12.204 -7.020 1.00 98.31 102 GLU A N 1
ATOM 780 C CA . GLU A 1 102 ? 1.217 13.281 -7.779 1.00 98.31 102 GLU A CA 1
ATOM 781 C C . GLU A 1 102 ? 2.602 12.849 -8.287 1.00 98.31 102 GLU A C 1
ATOM 783 O O . GLU A 1 102 ? 2.978 13.152 -9.417 1.00 98.31 102 GLU A O 1
ATOM 788 N N . VAL A 1 103 ? 3.359 12.129 -7.458 1.00 97.81 103 VAL A N 1
ATOM 789 C CA . VAL A 1 103 ? 4.774 11.836 -7.713 1.00 97.81 103 VAL A CA 1
ATOM 790 C C . VAL A 1 103 ? 4.996 10.463 -8.359 1.00 97.81 103 VAL A C 1
ATOM 792 O O . VAL A 1 103 ? 5.888 10.332 -9.192 1.00 97.81 103 VAL A O 1
ATOM 795 N N . GLY A 1 104 ? 4.210 9.449 -7.989 1.00 97.75 104 GLY A N 1
ATOM 796 C CA . GLY A 1 104 ? 4.496 8.040 -8.281 1.00 97.75 104 GLY A CA 1
ATOM 797 C C . GLY A 1 104 ? 3.422 7.273 -9.050 1.00 97.75 104 GLY A C 1
ATOM 798 O O . GLY A 1 104 ? 3.599 6.083 -9.289 1.00 97.75 104 GLY A O 1
ATOM 799 N N . SER A 1 105 ? 2.329 7.915 -9.480 1.00 97.31 105 SER A N 1
ATOM 800 C CA . SER A 1 105 ? 1.274 7.236 -10.258 1.00 97.31 105 SER A CA 1
ATOM 801 C C . SER A 1 105 ? 1.683 6.866 -11.687 1.00 97.31 105 SER A C 1
ATOM 803 O O . SER A 1 105 ? 1.062 5.985 -12.291 1.00 97.31 105 SER A O 1
ATOM 805 N N . LYS A 1 106 ? 2.730 7.502 -12.230 1.00 96.94 106 LYS A N 1
ATOM 806 C CA . LYS A 1 106 ? 3.250 7.202 -13.567 1.00 96.94 106 LYS A CA 1
ATOM 807 C C . LYS A 1 106 ? 3.683 5.738 -13.649 1.00 96.94 106 LYS A C 1
ATOM 809 O O . LYS A 1 106 ? 4.236 5.200 -12.698 1.00 96.94 106 LYS A O 1
ATOM 814 N N . ARG A 1 107 ? 3.425 5.107 -14.794 1.00 96.50 107 ARG A N 1
ATOM 815 C CA . ARG A 1 107 ? 3.871 3.744 -15.092 1.00 96.50 107 ARG A CA 1
ATOM 816 C C . ARG A 1 107 ? 5.392 3.689 -15.216 1.00 96.50 107 ARG A C 1
ATOM 818 O O . ARG A 1 107 ? 5.951 4.457 -16.000 1.00 96.50 107 ARG A O 1
ATOM 825 N N . GLY A 1 108 ? 6.000 2.784 -14.463 1.00 96.44 108 GLY A N 1
ATOM 826 C CA . GLY A 1 108 ? 7.416 2.461 -14.532 1.00 96.44 108 GLY A CA 1
ATOM 827 C C . GLY A 1 108 ? 7.693 1.227 -15.388 1.00 96.44 108 GLY A C 1
ATOM 828 O O . GLY A 1 108 ? 6.836 0.735 -16.129 1.00 96.44 108 GLY A O 1
ATOM 829 N N . GLU A 1 109 ? 8.918 0.726 -15.288 1.00 95.31 109 GLU A N 1
ATOM 830 C CA . GLU A 1 109 ? 9.466 -0.292 -16.189 1.00 95.31 109 GLU A CA 1
ATOM 831 C C . GLU A 1 109 ? 8.827 -1.679 -16.046 1.00 95.31 109 GLU A C 1
ATOM 833 O O . GLU A 1 109 ? 8.756 -2.416 -17.032 1.00 95.31 109 GLU A O 1
ATOM 838 N N . SER A 1 110 ? 8.323 -2.021 -14.857 1.00 95.81 110 SER A N 1
ATOM 839 C CA . SER A 1 110 ? 7.686 -3.310 -14.546 1.00 95.81 110 SER A CA 1
ATOM 840 C C . SER A 1 110 ? 6.278 -3.444 -15.128 1.00 95.81 110 SER A C 1
ATOM 842 O O . SER A 1 110 ? 5.662 -4.505 -15.019 1.00 95.81 110 SER A O 1
ATOM 844 N N . GLY A 1 111 ? 5.743 -2.370 -15.715 1.00 96.06 111 GLY A N 1
ATOM 845 C CA . GLY A 1 111 ? 4.355 -2.285 -16.163 1.00 96.06 111 GLY A CA 1
ATOM 846 C C . GLY A 1 111 ? 3.389 -1.771 -15.097 1.00 96.06 111 GLY A C 1
ATOM 847 O O . GLY A 1 111 ? 2.256 -1.416 -15.436 1.00 96.06 111 GLY A O 1
ATOM 848 N N . LEU A 1 112 ? 3.833 -1.676 -13.840 1.00 96.31 112 LEU A N 1
ATOM 849 C CA . LEU A 1 112 ? 3.106 -1.062 -12.729 1.00 96.31 112 LEU A CA 1
ATOM 850 C C . LEU A 1 112 ? 3.507 0.409 -12.543 1.00 96.31 112 LEU A C 1
ATOM 852 O O . LEU A 1 112 ? 4.531 0.856 -13.052 1.00 96.31 112 LEU A O 1
ATOM 856 N N . SER A 1 113 ? 2.697 1.177 -11.810 1.00 97.00 113 SER A N 1
ATOM 857 C CA . SER A 1 113 ? 3.078 2.525 -11.364 1.00 97.00 113 SER A CA 1
ATOM 858 C C . SER A 1 113 ? 4.329 2.499 -10.484 1.00 97.00 113 SER A C 1
ATOM 860 O O . SER A 1 113 ? 4.561 1.503 -9.802 1.00 97.00 113 SER A O 1
ATOM 862 N N . GLU A 1 114 ? 5.097 3.589 -10.465 1.00 97.94 114 GLU A N 1
ATOM 863 C CA . GLU A 1 114 ? 6.329 3.694 -9.675 1.00 97.94 114 GLU A CA 1
ATOM 864 C C . GLU A 1 114 ? 6.067 3.440 -8.184 1.00 97.94 114 GLU A C 1
ATOM 866 O O . GLU A 1 114 ? 6.410 2.382 -7.658 1.00 97.94 114 GLU A O 1
ATOM 871 N N . LEU A 1 115 ? 5.411 4.384 -7.509 1.00 97.81 115 LEU A N 1
ATOM 872 C CA . LEU A 1 115 ? 5.205 4.349 -6.066 1.00 97.81 115 LEU A CA 1
ATOM 873 C C . LEU A 1 115 ? 3.780 4.771 -5.738 1.00 97.81 115 LEU A C 1
ATOM 875 O O . LEU A 1 115 ? 3.389 5.920 -5.950 1.00 97.81 115 LEU A O 1
ATOM 879 N N . LEU A 1 116 ? 3.008 3.846 -5.177 1.00 97.88 116 LEU A N 1
ATOM 880 C CA . LEU A 1 116 ? 1.617 4.089 -4.810 1.00 97.88 116 LEU A CA 1
ATOM 881 C C . LEU A 1 116 ? 1.357 3.800 -3.327 1.00 97.88 116 LEU A C 1
ATOM 883 O O . LEU A 1 116 ? 2.034 2.970 -2.722 1.00 97.88 116 LEU A O 1
ATOM 887 N N . PRO A 1 117 ? 0.345 4.442 -2.721 1.00 97.75 117 PRO A N 1
ATOM 888 C CA . PRO A 1 117 ? -0.067 4.114 -1.365 1.00 97.75 117 PRO A CA 1
ATOM 889 C C . PRO A 1 117 ? -0.756 2.743 -1.304 1.00 97.75 117 PRO A C 1
ATOM 891 O O . PRO A 1 117 ? -1.570 2.391 -2.163 1.00 97.75 117 PRO A O 1
ATOM 894 N N . GLY A 1 118 ? -0.473 1.985 -0.248 1.00 97.12 118 GLY A N 1
ATOM 895 C CA . GLY A 1 118 ? -1.252 0.824 0.182 1.00 97.12 118 GLY A CA 1
ATOM 896 C C . GLY A 1 118 ? -1.944 1.131 1.505 1.00 97.12 118 GLY A C 1
ATOM 897 O O . GLY A 1 118 ? -1.331 1.715 2.388 1.00 97.12 118 GLY A O 1
ATOM 898 N N . LEU A 1 119 ? -3.210 0.755 1.671 1.00 97.88 119 LEU A N 1
ATOM 899 C CA . LEU A 1 119 ? -3.988 1.092 2.867 1.00 97.88 119 LEU A CA 1
ATOM 900 C C . LEU A 1 119 ? -4.209 -0.137 3.741 1.00 97.88 119 LEU A C 1
ATOM 902 O O . LEU A 1 119 ? -4.689 -1.161 3.256 1.00 97.88 119 LEU A O 1
ATOM 906 N N . ASN A 1 120 ? -3.910 -0.039 5.035 1.00 97.19 120 ASN A N 1
ATOM 907 C CA . ASN A 1 120 ? -4.158 -1.104 6.002 1.00 97.19 120 ASN A CA 1
ATOM 908 C C . ASN A 1 120 ? -5.218 -0.675 7.019 1.00 97.19 120 ASN A C 1
ATOM 910 O O . ASN A 1 120 ? -4.974 0.221 7.820 1.00 97.19 120 ASN A O 1
ATOM 914 N N . PHE A 1 121 ? -6.361 -1.358 7.006 1.00 98.00 121 PHE A N 1
ATOM 915 C CA . PHE A 1 121 ? -7.451 -1.205 7.969 1.00 98.00 121 PHE A CA 1
ATOM 916 C C . PHE A 1 121 ? -7.469 -2.374 8.954 1.00 98.00 121 PHE A C 1
ATOM 918 O O . PHE A 1 121 ? -7.144 -3.519 8.603 1.00 98.00 121 PHE A O 1
ATOM 925 N N . VAL A 1 122 ? -7.895 -2.090 10.183 1.00 97.19 122 VAL A N 1
ATOM 926 C CA . VAL A 1 122 ? -7.975 -3.054 11.279 1.00 97.19 122 VAL A CA 1
ATOM 927 C C . VAL A 1 122 ? -9.340 -2.935 11.949 1.00 97.19 122 VAL A C 1
ATOM 929 O O . VAL A 1 122 ? -9.639 -1.955 12.619 1.00 97.19 122 VAL A O 1
ATOM 932 N N . PHE A 1 123 ? -10.151 -3.979 11.804 1.00 97.38 123 PHE A N 1
ATOM 933 C CA . PHE A 1 123 ? -11.502 -4.054 12.355 1.00 97.38 123 PHE A CA 1
ATOM 934 C C . PHE A 1 123 ? -11.533 -4.796 13.690 1.00 97.38 123 PHE A C 1
ATOM 936 O O . PHE A 1 123 ? -10.710 -5.673 13.968 1.00 97.38 123 PHE A O 1
ATOM 943 N N . GLY A 1 124 ? -12.537 -4.495 14.503 1.00 96.31 124 GLY A N 1
ATOM 944 C CA . GLY A 1 124 ? -12.723 -5.016 15.850 1.00 96.31 124 GLY A CA 1
ATOM 945 C C . GLY A 1 124 ? -12.064 -4.178 16.945 1.00 96.31 124 GLY A C 1
ATOM 946 O O . GLY A 1 124 ? -11.984 -4.646 18.082 1.00 96.31 124 GLY A O 1
ATOM 947 N N . LEU A 1 125 ? -11.594 -2.970 16.622 1.00 96.62 125 LEU A N 1
ATOM 948 C CA . LEU A 1 125 ? -10.947 -2.058 17.566 1.00 96.62 125 LEU A CA 1
ATOM 949 C C . LEU A 1 125 ? -11.922 -1.515 18.619 1.00 96.62 125 LEU A C 1
ATOM 951 O O . LEU A 1 125 ? -13.148 -1.553 18.457 1.00 96.62 125 LEU A O 1
ATOM 955 N N . ILE A 1 126 ? -11.375 -0.995 19.722 1.00 96.06 126 ILE A N 1
ATOM 956 C CA . ILE A 1 126 ? -12.178 -0.398 20.793 1.00 96.06 126 ILE A CA 1
ATOM 957 C C . ILE A 1 126 ? -12.907 0.831 20.242 1.00 96.06 126 ILE A C 1
ATOM 959 O O . ILE A 1 126 ? -12.294 1.720 19.662 1.00 96.06 126 ILE A O 1
ATOM 963 N N . GLY A 1 127 ? -14.219 0.905 20.468 1.00 95.69 127 GLY A N 1
ATOM 964 C CA . GLY A 1 127 ? -15.050 2.011 19.985 1.00 95.69 127 GLY A CA 1
ATOM 965 C C . GLY A 1 127 ? -15.720 1.772 18.637 1.00 95.69 127 GLY A C 1
ATOM 966 O O . GLY A 1 127 ? -16.615 2.539 18.314 1.00 95.69 127 GLY A O 1
ATOM 967 N N . GLU A 1 128 ? -15.359 0.707 17.914 1.00 97.19 128 GLU A N 1
ATOM 968 C CA . GLU A 1 128 ? -15.996 0.368 16.638 1.00 97.19 128 GLU A CA 1
ATOM 969 C C . GLU A 1 128 ? -17.504 0.142 16.811 1.00 97.19 128 GLU A C 1
ATOM 971 O O . GLU A 1 128 ? -17.953 -0.531 17.749 1.00 97.19 128 GLU A O 1
ATOM 976 N N . THR A 1 129 ? -18.274 0.673 15.865 1.00 96.69 129 THR A N 1
ATOM 977 C CA . THR A 1 129 ? -19.722 0.502 15.736 1.00 96.69 129 THR A CA 1
ATOM 978 C C . THR A 1 129 ? -20.079 0.070 14.310 1.00 96.69 129 THR A C 1
ATOM 980 O O . THR A 1 129 ? -19.206 -0.145 13.471 1.00 96.69 129 THR A O 1
ATOM 983 N N . LYS A 1 130 ? -21.375 -0.077 14.006 1.00 95.50 130 LYS A N 1
ATOM 984 C CA . LYS A 1 130 ? -21.810 -0.330 12.623 1.00 95.50 130 LYS A CA 1
ATOM 985 C C . LYS A 1 130 ? -21.491 0.849 11.697 1.00 95.50 130 LYS A C 1
ATOM 987 O O . LYS A 1 130 ? -21.178 0.611 10.534 1.00 95.50 130 LYS A O 1
ATOM 992 N N . ASP A 1 131 ? -21.515 2.071 12.223 1.00 97.25 131 ASP A N 1
ATOM 993 C CA . ASP A 1 131 ? -21.267 3.291 11.452 1.00 97.25 131 ASP A CA 1
ATOM 994 C C . ASP A 1 131 ? -19.796 3.420 11.046 1.00 97.25 131 ASP A C 1
ATOM 996 O O . ASP A 1 131 ? -19.508 3.952 9.978 1.00 97.25 131 ASP A O 1
ATOM 1000 N N . THR A 1 132 ? -18.871 2.822 11.809 1.00 97.94 132 THR A N 1
ATOM 1001 C CA . THR A 1 132 ? -17.446 2.733 11.451 1.00 97.94 132 THR A CA 1
ATOM 1002 C C . THR A 1 132 ? -17.254 2.142 10.049 1.00 97.94 132 THR A C 1
ATOM 1004 O O . THR A 1 132 ? -16.520 2.692 9.235 1.00 97.94 132 THR A O 1
ATOM 1007 N N . PHE A 1 133 ? -17.989 1.075 9.710 1.00 98.25 133 PHE A N 1
ATOM 1008 C CA . PHE A 1 133 ? -17.935 0.463 8.377 1.00 98.25 133 PHE A CA 1
ATOM 1009 C C . PHE A 1 133 ? -18.473 1.386 7.277 1.00 98.25 133 PHE A C 1
ATOM 1011 O O . PHE A 1 133 ? -18.044 1.283 6.129 1.00 98.25 133 PHE A O 1
ATOM 1018 N N . THR A 1 134 ? -19.436 2.251 7.596 1.00 98.06 134 THR A N 1
ATOM 1019 C CA . THR A 1 134 ? -19.962 3.243 6.651 1.00 98.06 134 THR A CA 1
ATOM 1020 C C . THR A 1 134 ? -18.909 4.313 6.387 1.00 98.06 134 THR A C 1
ATOM 1022 O O . THR A 1 134 ? -18.567 4.531 5.227 1.00 98.06 134 THR A O 1
ATOM 1025 N N . LEU A 1 135 ? -18.320 4.879 7.445 1.00 98.44 135 LEU A N 1
ATOM 1026 C CA . LEU A 1 135 ? -17.270 5.898 7.356 1.00 98.44 135 LEU A CA 1
ATOM 1027 C C . LEU A 1 135 ? -16.038 5.387 6.594 1.00 98.44 135 LEU A C 1
ATOM 1029 O O . LEU A 1 135 ? -15.576 6.034 5.654 1.00 98.44 135 LEU A O 1
ATOM 1033 N N . ASP A 1 136 ? -15.549 4.189 6.932 1.00 98.44 136 ASP A N 1
ATOM 1034 C CA . ASP A 1 136 ? -14.412 3.570 6.241 1.00 98.44 136 ASP A CA 1
ATOM 1035 C C . ASP A 1 136 ? -14.716 3.330 4.753 1.00 98.44 136 ASP A C 1
ATOM 1037 O O . ASP A 1 136 ? -13.852 3.516 3.891 1.00 98.44 136 ASP A O 1
ATOM 1041 N N . PHE A 1 137 ? -15.951 2.940 4.419 1.00 98.69 137 PHE A N 1
ATOM 1042 C CA . PHE A 1 137 ? -16.343 2.720 3.029 1.00 98.69 137 PHE A CA 1
ATOM 1043 C C . PHE A 1 137 ? -16.438 4.035 2.255 1.00 98.69 137 PHE A C 1
ATOM 1045 O O . PHE A 1 137 ? -15.975 4.108 1.118 1.00 98.69 137 PHE A O 1
ATOM 1052 N N . GLU A 1 138 ? -17.044 5.062 2.846 1.00 98.62 138 GLU A N 1
ATOM 1053 C CA . GLU A 1 138 ? -17.173 6.384 2.235 1.00 98.62 138 GLU A CA 1
ATOM 1054 C C . GLU A 1 138 ? -15.807 7.006 1.970 1.00 98.62 138 GLU A C 1
ATOM 1056 O O . GLU A 1 138 ? -15.585 7.529 0.881 1.00 98.62 138 GLU A O 1
ATOM 1061 N N . PHE A 1 139 ? -14.857 6.854 2.892 1.00 98.69 139 PHE A N 1
ATOM 1062 C CA . PHE A 1 139 ? -13.480 7.286 2.681 1.00 98.69 139 PHE A CA 1
ATOM 1063 C C . PHE A 1 139 ? -12.816 6.574 1.491 1.00 98.69 139 PHE A C 1
ATOM 1065 O O . PHE A 1 139 ? -12.249 7.220 0.608 1.00 98.69 139 PHE A O 1
ATOM 1072 N N . LEU A 1 140 ? -12.938 5.244 1.403 1.00 98.75 140 LEU A N 1
ATOM 1073 C CA . LEU A 1 140 ? -12.439 4.482 0.251 1.00 98.75 140 LEU A CA 1
ATOM 1074 C C . LEU A 1 140 ? -13.115 4.903 -1.061 1.00 98.75 140 LEU A C 1
ATOM 1076 O O . LEU A 1 140 ? -12.455 5.009 -2.097 1.00 98.75 140 LEU A O 1
ATOM 1080 N N . LYS A 1 141 ? -14.423 5.168 -1.016 1.00 98.62 141 LYS A N 1
ATOM 1081 C CA . LYS A 1 141 ? -15.186 5.656 -2.164 1.00 98.62 141 LYS A CA 1
ATOM 1082 C C . LYS A 1 141 ? -14.693 7.034 -2.604 1.00 98.62 141 LYS A C 1
ATOM 1084 O O . LYS A 1 141 ? -14.460 7.226 -3.791 1.00 98.62 141 LYS A O 1
ATOM 1089 N N . GLN A 1 142 ? -14.444 7.950 -1.669 1.00 98.56 142 GLN A N 1
ATOM 1090 C CA . GLN A 1 142 ? -13.881 9.266 -1.971 1.00 98.56 142 GLN A CA 1
ATOM 1091 C C . GLN A 1 142 ? -12.527 9.153 -2.676 1.00 98.56 142 GLN A C 1
ATOM 1093 O O . GLN A 1 142 ? -12.319 9.846 -3.667 1.00 98.56 142 GLN A O 1
ATOM 1098 N N . ILE A 1 143 ? -11.625 8.270 -2.230 1.00 98.62 143 ILE A N 1
ATOM 1099 C CA . ILE A 1 143 ? -10.341 8.032 -2.919 1.00 98.62 143 ILE A CA 1
ATOM 1100 C C . ILE A 1 143 ? -10.591 7.643 -4.381 1.00 98.62 143 ILE A C 1
ATOM 1102 O O . ILE A 1 143 ? -10.020 8.243 -5.294 1.00 98.62 143 ILE A O 1
ATOM 1106 N N . TYR A 1 144 ? -11.468 6.661 -4.603 1.00 98.25 144 TYR A N 1
ATOM 1107 C CA . TYR A 1 144 ? -11.769 6.160 -5.941 1.00 98.25 144 TYR A CA 1
ATOM 1108 C C . TYR A 1 144 ? -12.429 7.215 -6.845 1.00 98.25 144 TYR A C 1
ATOM 1110 O O . TYR A 1 144 ? -12.026 7.357 -8.007 1.00 98.25 144 TYR A O 1
ATOM 1118 N N . ASP A 1 145 ? -13.402 7.959 -6.313 1.00 98.06 145 ASP A N 1
ATOM 1119 C CA . ASP A 1 145 ? -14.142 9.015 -7.013 1.00 98.06 145 ASP A CA 1
ATOM 1120 C C . ASP A 1 145 ? -13.238 10.207 -7.367 1.00 98.06 145 ASP A C 1
ATOM 1122 O O . ASP A 1 145 ? -13.395 10.812 -8.420 1.00 98.06 145 ASP A O 1
ATOM 1126 N N . ASN A 1 146 ? -12.236 10.512 -6.535 1.00 98.00 146 ASN A N 1
ATOM 1127 C CA . ASN A 1 146 ? -11.235 11.553 -6.801 1.00 98.00 146 ASN A CA 1
ATOM 1128 C C . ASN A 1 146 ? -10.152 11.116 -7.808 1.00 98.00 146 ASN A C 1
ATOM 1130 O O . ASN A 1 146 ? -9.132 11.788 -7.943 1.00 98.00 146 ASN A O 1
ATOM 1134 N N . HIS A 1 147 ? -10.338 9.985 -8.493 1.00 97.31 147 HIS A N 1
ATOM 1135 C CA . HIS A 1 147 ? -9.373 9.414 -9.435 1.00 97.31 147 HIS A CA 1
ATOM 1136 C C . HIS A 1 147 ? -7.991 9.104 -8.837 1.00 97.31 147 HIS A C 1
ATOM 1138 O O . HIS A 1 147 ? -7.020 8.942 -9.573 1.00 97.31 147 HIS A O 1
ATOM 1144 N N . LEU A 1 148 ? -7.904 8.959 -7.513 1.00 98.38 148 LEU A N 1
ATOM 1145 C CA . LEU A 1 148 ? -6.669 8.585 -6.836 1.00 98.38 148 LEU A CA 1
ATOM 1146 C C . LEU A 1 148 ? -6.474 7.071 -6.902 1.00 98.38 148 LEU A C 1
ATOM 1148 O O . LEU A 1 148 ? -7.426 6.291 -6.836 1.00 98.38 148 LEU A O 1
ATOM 1152 N N . LEU A 1 149 ? -5.218 6.662 -7.023 1.00 97.88 149 LEU A N 1
ATOM 1153 C CA . LEU A 1 149 ? -4.803 5.272 -7.087 1.00 97.88 149 LEU A CA 1
ATOM 1154 C C . LEU A 1 149 ? -4.290 4.817 -5.722 1.00 97.88 149 LEU A C 1
ATOM 1156 O O . LEU A 1 149 ? -3.499 5.502 -5.068 1.00 97.88 149 LEU A O 1
ATOM 1160 N N . VAL A 1 150 ? -4.717 3.625 -5.316 1.00 97.06 150 VAL A N 1
ATOM 1161 C CA . VAL A 1 150 ? -4.126 2.869 -4.208 1.00 97.06 150 VAL A CA 1
ATOM 1162 C C . VAL A 1 150 ? -3.765 1.493 -4.731 1.00 97.06 150 VAL A C 1
ATOM 1164 O O . VAL A 1 150 ? -4.557 0.861 -5.429 1.00 97.06 150 VAL A O 1
ATOM 1167 N N . ARG A 1 151 ? -2.568 1.012 -4.409 1.00 94.38 151 ARG A N 1
ATOM 1168 C CA . ARG A 1 151 ? -2.073 -0.256 -4.949 1.00 94.38 151 ARG A CA 1
ATOM 1169 C C . ARG A 1 151 ? -2.739 -1.468 -4.310 1.00 94.38 151 ARG A C 1
ATOM 1171 O O . ARG A 1 151 ? -2.879 -2.506 -4.959 1.00 94.38 151 ARG A O 1
ATOM 1178 N N . ARG A 1 152 ? -3.109 -1.342 -3.035 1.00 91.88 152 ARG A N 1
ATOM 1179 C CA . ARG A 1 152 ? -3.726 -2.400 -2.234 1.00 91.88 152 ARG A CA 1
ATOM 1180 C C . ARG A 1 152 ? -4.551 -1.808 -1.103 1.00 91.88 152 ARG A C 1
ATOM 1182 O O . ARG A 1 152 ? -4.147 -0.822 -0.493 1.00 91.88 152 ARG A O 1
ATOM 1189 N N . ILE A 1 153 ? -5.655 -2.471 -0.780 1.00 96.75 153 ILE A N 1
ATOM 1190 C CA . ILE A 1 153 ? -6.418 -2.247 0.444 1.00 96.75 153 ILE A CA 1
ATOM 1191 C C . ILE A 1 153 ? -6.375 -3.553 1.237 1.00 96.75 153 ILE A C 1
ATOM 1193 O O . ILE A 1 153 ? -6.659 -4.629 0.722 1.00 96.75 153 ILE A O 1
ATOM 1197 N N . ASN A 1 154 ? -5.957 -3.493 2.492 1.00 96.00 154 ASN A N 1
ATOM 1198 C CA . ASN A 1 154 ? -5.842 -4.660 3.348 1.00 96.00 154 ASN A CA 1
ATOM 1199 C C . ASN A 1 154 ? -6.807 -4.529 4.520 1.00 96.00 154 ASN A C 1
ATOM 1201 O O . ASN A 1 154 ? -6.683 -3.618 5.332 1.00 96.00 154 ASN A O 1
ATOM 1205 N N . LEU A 1 155 ? -7.765 -5.450 4.598 1.00 97.31 155 LEU A N 1
ATOM 1206 C CA . LEU A 1 155 ? -8.824 -5.445 5.603 1.00 97.31 155 LEU A CA 1
ATOM 1207 C C . LEU A 1 155 ? -8.576 -6.585 6.593 1.00 97.31 155 LEU A C 1
ATOM 1209 O O . LEU A 1 155 ? -8.905 -7.746 6.313 1.00 97.31 155 LEU A O 1
ATOM 1213 N N . ARG A 1 156 ? -7.973 -6.261 7.740 1.00 96.56 156 ARG A N 1
ATOM 1214 C CA . ARG A 1 156 ? -7.608 -7.228 8.787 1.00 96.56 156 ARG A CA 1
ATOM 1215 C C . ARG A 1 156 ? -8.527 -7.099 9.996 1.00 96.56 156 ARG A C 1
ATOM 1217 O O . ARG A 1 156 ? -9.202 -6.093 10.165 1.00 96.56 156 ARG A O 1
ATOM 1224 N N . GLN A 1 157 ? -8.544 -8.118 10.845 1.00 96.31 157 GLN A N 1
ATOM 1225 C CA . GLN A 1 157 ? -9.169 -8.028 12.164 1.00 96.31 157 GLN A CA 1
ATOM 1226 C C . GLN A 1 157 ? -8.077 -7.943 13.224 1.00 96.31 157 GLN A C 1
ATOM 1228 O O . GLN A 1 157 ? -7.014 -8.544 13.060 1.00 96.31 157 GLN A O 1
ATOM 1233 N N . VAL A 1 158 ? -8.333 -7.180 14.283 1.00 95.06 158 VAL A N 1
ATOM 1234 C CA . VAL A 1 158 ? -7.394 -7.018 15.391 1.00 95.06 158 VAL A CA 1
ATOM 1235 C C . VAL A 1 158 ? -7.104 -8.362 16.058 1.00 95.06 158 VAL A C 1
ATOM 1237 O O . VAL A 1 158 ? -7.980 -9.214 16.197 1.00 95.06 158 VAL A O 1
ATOM 1240 N N . ILE A 1 159 ? -5.860 -8.550 16.483 1.00 93.44 159 ILE A N 1
ATOM 1241 C CA . ILE A 1 159 ? -5.442 -9.701 17.280 1.00 93.44 159 ILE A CA 1
ATOM 1242 C C . ILE A 1 159 ? -5.154 -9.176 18.693 1.00 93.44 159 ILE A C 1
ATOM 1244 O O . ILE A 1 159 ? -4.277 -8.321 18.836 1.00 93.44 159 ILE A O 1
ATOM 1248 N N . PRO A 1 160 ? -5.876 -9.625 19.737 1.00 91.81 160 PRO A N 1
ATOM 1249 C CA . PRO A 1 160 ? -5.586 -9.230 21.114 1.00 91.81 160 PRO A CA 1
ATOM 1250 C C . PRO A 1 160 ? -4.261 -9.840 21.589 1.00 91.81 160 PRO A C 1
ATOM 1252 O O . PRO A 1 160 ? -4.206 -10.995 22.003 1.00 91.81 160 PRO A O 1
ATOM 1255 N N . ILE A 1 161 ? -3.182 -9.064 21.509 1.00 91.62 161 ILE A N 1
ATOM 1256 C CA . ILE A 1 161 ? -1.843 -9.479 21.952 1.00 91.62 161 ILE A CA 1
ATOM 1257 C C . ILE A 1 161 ? -1.743 -9.315 23.479 1.00 91.62 161 ILE A C 1
ATOM 1259 O O . ILE A 1 161 ? -2.165 -8.262 23.968 1.00 91.62 161 ILE A O 1
ATOM 1263 N N . PRO A 1 162 ? -1.186 -10.289 24.232 1.00 91.88 162 PRO A N 1
ATOM 1264 C CA . PRO A 1 162 ? -1.000 -10.191 25.682 1.00 91.88 162 PRO A CA 1
ATOM 1265 C C . PRO A 1 162 ? -0.365 -8.870 26.139 1.00 91.88 162 PRO A C 1
ATOM 1267 O O . PRO A 1 162 ? 0.459 -8.291 25.436 1.00 91.88 162 PRO A O 1
ATOM 1270 N N . ASN A 1 163 ? -0.747 -8.400 27.330 1.00 91.75 163 ASN A N 1
ATOM 1271 C CA . ASN A 1 163 ? -0.257 -7.157 27.955 1.00 91.75 163 ASN A CA 1
ATOM 1272 C C . ASN A 1 163 ? -0.588 -5.850 27.205 1.00 91.75 163 ASN A C 1
ATOM 1274 O O . ASN A 1 163 ? 0.002 -4.808 27.477 1.00 91.75 163 ASN A O 1
ATOM 1278 N N . THR A 1 164 ? -1.565 -5.866 26.295 1.00 90.81 164 THR A N 1
ATOM 1279 C CA . THR A 1 164 ? -2.077 -4.655 25.628 1.00 90.81 164 THR A CA 1
ATOM 1280 C C . THR A 1 164 ? -3.477 -4.289 26.123 1.00 90.81 164 THR A C 1
ATOM 1282 O O . THR A 1 164 ? -4.224 -5.145 26.596 1.00 90.81 164 THR A O 1
ATOM 1285 N N . LYS A 1 165 ? -3.900 -3.030 25.936 1.00 88.75 165 LYS A N 1
ATOM 1286 C CA . LYS A 1 165 ? -5.296 -2.612 26.191 1.00 88.75 165 LYS A CA 1
ATOM 1287 C C . LYS A 1 165 ? -6.310 -3.473 25.421 1.00 88.75 165 LYS A C 1
ATOM 1289 O O . LYS A 1 165 ? -7.394 -3.756 25.926 1.00 88.75 165 LYS A O 1
ATOM 1294 N N . MET A 1 166 ? -5.940 -3.924 24.219 1.00 91.88 166 MET A N 1
ATOM 1295 C CA . MET A 1 166 ? -6.774 -4.808 23.405 1.00 91.88 166 MET A CA 1
ATOM 1296 C C . MET A 1 166 ? -6.921 -6.207 24.005 1.00 91.88 166 MET A C 1
ATOM 1298 O O . MET A 1 166 ? -7.975 -6.806 23.824 1.00 91.88 166 MET A O 1
ATOM 1302 N N . HIS A 1 167 ? -5.926 -6.718 24.741 1.00 91.00 167 HIS A N 1
ATOM 1303 C CA . HIS A 1 167 ? -6.022 -8.014 25.421 1.00 91.00 167 HIS A CA 1
ATOM 1304 C C . HIS A 1 167 ? -7.205 -8.052 26.389 1.00 91.00 167 HIS A C 1
ATOM 1306 O O . HIS A 1 167 ? -8.049 -8.939 26.303 1.00 91.00 167 HIS A O 1
ATOM 1312 N N . SER A 1 168 ? -7.305 -7.033 27.247 1.00 89.31 168 SER A N 1
ATOM 1313 C CA . SER A 1 168 ? -8.381 -6.915 28.234 1.00 89.31 168 SER A CA 1
ATOM 1314 C C . SER A 1 168 ? -9.755 -6.716 27.585 1.00 89.31 168 SER A C 1
ATOM 1316 O O . SER A 1 168 ? -10.766 -7.141 28.135 1.00 89.31 168 SER A O 1
ATOM 1318 N N . PHE A 1 169 ? -9.809 -6.088 26.406 1.00 90.19 169 PHE A N 1
ATOM 1319 C CA . PHE A 1 169 ? -11.048 -5.932 25.638 1.00 90.19 169 PHE A CA 1
ATOM 1320 C C . PHE A 1 169 ? -11.459 -7.216 24.892 1.00 90.19 169 PHE A C 1
ATOM 1322 O O . PHE A 1 169 ? -12.649 -7.511 24.737 1.00 90.19 169 PHE A O 1
ATOM 1329 N N . GLY A 1 170 ? -10.477 -7.989 24.431 1.00 91.38 170 GLY A N 1
ATOM 1330 C CA . GLY A 1 170 ? -10.661 -9.242 23.713 1.00 91.38 170 GLY A CA 1
ATOM 1331 C C . GLY A 1 170 ? -11.349 -9.088 22.350 1.00 91.38 170 GLY A C 1
ATOM 1332 O O . GLY A 1 170 ? -1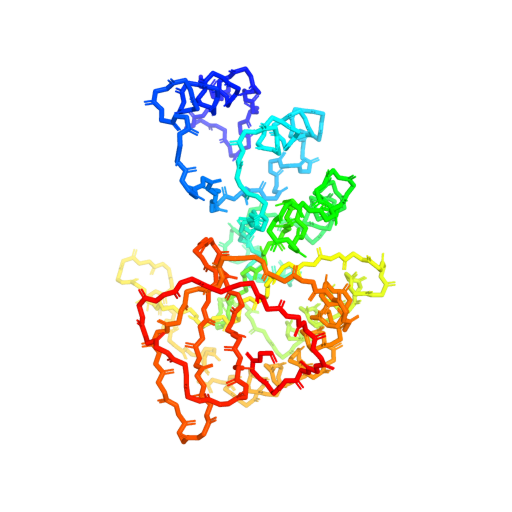1.316 -8.046 21.701 1.00 91.38 170 GLY A O 1
ATOM 1333 N N . ASN A 1 171 ? -12.015 -10.159 21.909 1.00 92.50 171 ASN A N 1
ATOM 1334 C CA . ASN A 1 171 ? -12.614 -10.274 20.569 1.00 92.50 171 ASN A CA 1
ATOM 1335 C C . ASN A 1 171 ? -14.094 -9.844 20.507 1.00 92.50 171 ASN A C 1
ATOM 1337 O O . ASN A 1 171 ? -14.847 -10.325 19.654 1.00 92.50 171 ASN A O 1
ATOM 1341 N N . LYS A 1 172 ? -14.551 -8.982 21.427 1.00 91.50 172 LYS A N 1
ATOM 1342 C CA . LYS A 1 172 ? -15.977 -8.634 21.567 1.00 91.50 172 LYS A CA 1
ATOM 1343 C C . LYS A 1 172 ? -16.550 -8.024 20.284 1.00 91.50 172 LYS A C 1
ATOM 1345 O O . LYS A 1 172 ? -17.553 -8.521 19.771 1.00 91.50 172 LYS A O 1
ATOM 1350 N N . ASN A 1 173 ? -15.884 -7.007 19.736 1.00 93.31 173 ASN A N 1
ATOM 1351 C CA . ASN A 1 173 ? -16.329 -6.332 18.512 1.00 93.31 173 ASN A CA 1
ATOM 1352 C C . ASN A 1 173 ? -16.208 -7.232 17.274 1.00 93.31 173 ASN A C 1
ATOM 1354 O O . ASN A 1 173 ? -17.132 -7.276 16.467 1.00 93.31 173 ASN A O 1
ATOM 1358 N N . ILE A 1 174 ? -15.161 -8.062 17.189 1.00 92.62 174 ILE A N 1
ATOM 1359 C CA . ILE A 1 174 ? -15.002 -9.061 16.116 1.00 92.62 174 ILE A CA 1
ATOM 1360 C C . ILE A 1 174 ? -16.199 -10.011 16.048 1.00 92.62 174 ILE A C 1
ATOM 1362 O O . ILE A 1 174 ? -16.725 -10.277 14.966 1.00 92.62 174 ILE A O 1
ATOM 1366 N N . LYS A 1 175 ? -16.634 -10.538 17.201 1.00 93.75 175 LYS A N 1
ATOM 1367 C CA . LYS A 1 175 ? -17.791 -11.438 17.268 1.00 93.75 175 LYS A CA 1
ATOM 1368 C C . LYS A 1 175 ? -19.085 -10.687 16.954 1.00 93.75 175 LYS A C 1
ATOM 1370 O O . LYS A 1 175 ? -19.889 -11.183 16.169 1.00 93.75 175 LYS A O 1
ATOM 1375 N N . ARG A 1 176 ? -19.258 -9.491 17.528 1.00 94.88 176 ARG A N 1
ATOM 1376 C CA . ARG A 1 176 ? -20.462 -8.661 17.376 1.00 94.88 176 ARG A CA 1
ATOM 1377 C C . ARG A 1 176 ? -20.700 -8.212 15.933 1.00 94.88 176 ARG A C 1
ATOM 1379 O O . ARG A 1 176 ? -21.836 -8.263 15.482 1.00 94.88 176 ARG A O 1
ATOM 1386 N N . HIS A 1 177 ? -19.652 -7.795 15.223 1.00 95.75 177 HIS A N 1
ATOM 1387 C CA . HIS A 1 177 ? -19.738 -7.210 13.878 1.00 95.75 177 HIS A CA 1
ATOM 1388 C C . HIS A 1 177 ? -19.283 -8.167 12.767 1.00 95.75 177 HIS A C 1
ATOM 1390 O O . HIS A 1 177 ? -18.914 -7.755 11.666 1.00 95.75 177 HIS A O 1
ATOM 1396 N N . LYS A 1 178 ? -19.291 -9.480 13.029 1.00 95.38 178 LYS A N 1
ATOM 1397 C CA . LYS A 1 178 ? -18.825 -10.494 12.070 1.00 95.38 178 LYS A CA 1
ATOM 1398 C C . LYS A 1 178 ? -19.573 -10.424 10.734 1.00 95.38 178 LYS A C 1
ATOM 1400 O O . LYS A 1 178 ? -18.973 -10.646 9.681 1.00 95.38 178 LYS A O 1
ATOM 1405 N N . ALA A 1 179 ? -20.879 -10.157 10.765 1.00 96.56 179 ALA A N 1
ATOM 1406 C CA . ALA A 1 179 ? -21.701 -10.067 9.561 1.00 96.56 179 ALA A CA 1
ATOM 1407 C C . ALA A 1 179 ? -21.427 -8.767 8.787 1.00 96.56 179 ALA A C 1
ATOM 1409 O O . ALA A 1 179 ? -21.272 -8.800 7.567 1.00 96.56 179 ALA A O 1
ATOM 1410 N N . GLU A 1 180 ? -21.310 -7.647 9.498 1.00 97.38 180 GLU A N 1
ATOM 1411 C CA . GLU A 1 180 ? -20.952 -6.326 8.981 1.00 97.38 180 GLU A CA 1
ATOM 1412 C C . GLU A 1 180 ? -19.604 -6.375 8.266 1.00 97.38 180 GLU A C 1
ATOM 1414 O O . GLU A 1 180 ? -19.533 -6.023 7.092 1.00 97.38 180 GLU A O 1
ATOM 1419 N N . PHE A 1 181 ? -18.573 -6.930 8.908 1.00 97.56 181 PHE A N 1
ATOM 1420 C CA . PHE A 1 181 ? -17.242 -7.059 8.317 1.00 97.56 181 PHE A CA 1
ATOM 1421 C C . PHE A 1 181 ? -17.248 -7.903 7.037 1.00 97.56 181 PHE A C 1
ATOM 1423 O O . PHE A 1 181 ? -16.624 -7.537 6.040 1.00 97.56 181 PHE A O 1
ATOM 1430 N N . LYS A 1 182 ? -18.000 -9.015 7.009 1.00 97.38 182 LYS A N 1
ATOM 1431 C CA . LYS A 1 182 ? -18.158 -9.821 5.785 1.00 97.38 182 LYS A CA 1
ATOM 1432 C C . LYS A 1 182 ? -18.825 -9.026 4.658 1.00 97.38 182 LYS A C 1
ATOM 1434 O O . LYS A 1 182 ? -18.357 -9.095 3.521 1.00 97.38 182 LYS A O 1
ATOM 1439 N N . ARG A 1 183 ? -19.895 -8.278 4.960 1.00 97.50 183 ARG A N 1
ATOM 1440 C CA . ARG A 1 183 ? -20.582 -7.420 3.979 1.00 97.50 183 ARG A CA 1
ATOM 1441 C C . ARG A 1 183 ? -19.663 -6.308 3.478 1.00 97.50 183 ARG A C 1
ATOM 1443 O O . ARG A 1 183 ? -19.577 -6.110 2.271 1.00 97.50 183 ARG A O 1
ATOM 1450 N N . PHE A 1 184 ? -18.943 -5.649 4.382 1.00 98.00 184 PHE A N 1
ATOM 1451 C CA . PHE A 1 184 ? -17.979 -4.601 4.068 1.00 98.00 184 PHE A CA 1
ATOM 1452 C C . PHE A 1 184 ? -16.873 -5.113 3.140 1.00 98.00 184 PHE A C 1
ATOM 1454 O O . PHE A 1 184 ? -16.670 -4.544 2.073 1.00 98.00 184 PHE A O 1
ATOM 1461 N N . LYS A 1 185 ? -16.236 -6.249 3.465 1.00 97.38 185 LYS A N 1
ATOM 1462 C CA . LYS A 1 185 ? -15.209 -6.869 2.606 1.00 97.38 185 LYS A CA 1
ATOM 1463 C C . LYS A 1 185 ? -15.707 -7.140 1.191 1.00 97.38 185 LYS A C 1
ATOM 1465 O O . LYS A 1 185 ? -14.981 -6.895 0.233 1.00 97.38 185 LYS A O 1
ATOM 1470 N N . ARG A 1 186 ? -16.930 -7.663 1.053 1.00 96.69 186 ARG A N 1
ATOM 1471 C CA . ARG A 1 186 ? -17.535 -7.903 -0.263 1.00 96.69 186 ARG A CA 1
ATOM 1472 C C . ARG A 1 186 ? -17.758 -6.586 -1.011 1.00 96.69 186 ARG A C 1
ATOM 1474 O O . ARG A 1 186 ? -17.346 -6.474 -2.158 1.00 96.69 186 ARG A O 1
ATOM 1481 N N . LYS A 1 187 ? -18.331 -5.586 -0.335 1.00 97.50 187 LYS A N 1
ATOM 1482 C CA . LYS A 1 187 ? -18.609 -4.265 -0.910 1.00 97.50 187 LYS A CA 1
ATOM 1483 C C . LYS A 1 187 ? -17.330 -3.562 -1.379 1.00 97.50 187 LYS A C 1
ATOM 1485 O O . LYS A 1 187 ? -17.297 -3.071 -2.501 1.00 97.50 187 LYS A O 1
ATOM 1490 N N . VAL A 1 188 ? -16.271 -3.563 -0.565 1.00 97.75 188 VAL A N 1
ATOM 1491 C CA . VAL A 1 188 ? -14.959 -2.995 -0.928 1.00 97.75 188 VAL A CA 1
ATOM 1492 C C . VAL A 1 188 ? -14.364 -3.719 -2.132 1.00 97.75 188 VAL A C 1
ATOM 1494 O O . VAL A 1 188 ? -13.932 -3.062 -3.073 1.00 97.75 188 VAL A O 1
ATOM 1497 N N . ARG A 1 189 ? -14.410 -5.055 -2.166 1.00 94.88 189 ARG A N 1
ATOM 1498 C CA . ARG A 1 189 ? -13.899 -5.817 -3.312 1.00 94.88 189 ARG A CA 1
ATOM 1499 C C . ARG A 1 189 ? -14.610 -5.457 -4.615 1.00 94.88 189 ARG A C 1
ATOM 1501 O O . ARG A 1 189 ? -13.966 -5.208 -5.629 1.00 94.88 189 ARG A O 1
ATOM 1508 N N . GLU A 1 190 ? -15.938 -5.469 -4.590 1.00 95.19 190 GLU A N 1
ATOM 1509 C CA . GLU A 1 190 ? -16.769 -5.297 -5.783 1.00 95.19 190 GLU A CA 1
ATOM 1510 C C . GLU A 1 190 ? -16.772 -3.853 -6.289 1.00 95.19 190 GLU A C 1
ATOM 1512 O O . GLU A 1 190 ? -16.725 -3.636 -7.497 1.00 95.19 190 GLU A O 1
ATOM 1517 N N . GLN A 1 191 ? -16.820 -2.878 -5.377 1.00 97.06 191 GLN A N 1
ATOM 1518 C CA . GLN A 1 191 ? -17.045 -1.473 -5.726 1.00 97.06 191 GLN A CA 1
ATOM 1519 C C . GLN A 1 191 ? -15.773 -0.623 -5.707 1.00 97.06 191 GLN A C 1
ATOM 1521 O O . GLN A 1 191 ? -15.763 0.431 -6.331 1.00 97.06 191 GLN A O 1
ATOM 1526 N 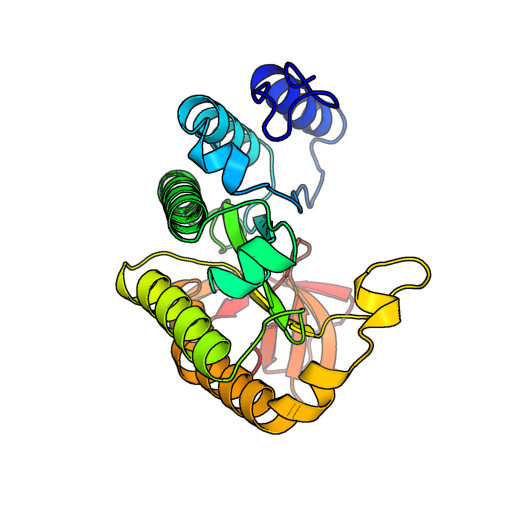N . ILE A 1 192 ? -14.711 -1.064 -5.024 1.00 97.38 192 ILE A N 1
ATOM 1527 C CA . ILE A 1 192 ? -13.458 -0.308 -4.900 1.00 97.38 192 ILE A CA 1
ATOM 1528 C C . ILE A 1 192 ? -12.294 -1.082 -5.518 1.00 97.38 192 ILE A C 1
ATOM 1530 O O . ILE A 1 192 ? -11.733 -0.624 -6.506 1.00 97.38 192 ILE A O 1
ATOM 1534 N N . GLU A 1 193 ? -11.937 -2.261 -4.998 1.00 95.38 193 GLU A N 1
ATOM 1535 C CA . GLU A 1 193 ? -10.714 -2.964 -5.423 1.00 95.38 193 GLU A CA 1
ATOM 1536 C C . GLU A 1 193 ? -10.768 -3.401 -6.887 1.00 95.38 193 GLU A C 1
ATOM 1538 O O . GLU A 1 193 ? -9.821 -3.155 -7.627 1.00 95.38 193 GLU A O 1
ATOM 1543 N N . ARG A 1 194 ? -11.871 -4.018 -7.333 1.00 93.38 194 ARG A N 1
ATOM 1544 C CA . ARG A 1 194 ? -11.985 -4.492 -8.719 1.00 93.38 194 ARG A CA 1
ATOM 1545 C C . ARG A 1 194 ? -11.977 -3.333 -9.726 1.00 93.38 194 ARG A C 1
ATOM 1547 O O . ARG A 1 194 ? -11.207 -3.413 -10.681 1.00 93.38 194 ARG A O 1
ATOM 1554 N N . PRO A 1 195 ? -12.755 -2.248 -9.551 1.00 95.06 195 PRO A N 1
ATOM 1555 C CA . PRO A 1 195 ? -12.637 -1.077 -10.420 1.00 95.06 195 PRO A CA 1
ATOM 1556 C C . PRO A 1 195 ? -11.260 -0.398 -10.345 1.00 95.06 195 PRO A C 1
ATOM 1558 O O . PRO A 1 195 ? -10.730 0.019 -11.374 1.00 95.06 195 PRO A O 1
ATOM 1561 N N . MET A 1 196 ? -10.646 -0.332 -9.157 1.00 95.62 196 MET A N 1
ATOM 1562 C CA . MET A 1 196 ? -9.299 0.220 -8.973 1.00 95.62 196 MET A CA 1
ATOM 1563 C C . MET A 1 196 ? -8.246 -0.593 -9.731 1.00 95.62 196 MET A C 1
ATOM 1565 O O . MET A 1 196 ? -7.401 -0.017 -10.406 1.00 95.62 196 MET A O 1
ATOM 1569 N N . LEU A 1 197 ? -8.325 -1.924 -9.686 1.00 93.69 197 LEU A N 1
ATOM 1570 C CA . LEU A 1 197 ? -7.418 -2.813 -10.408 1.00 93.69 197 LEU A CA 1
ATOM 1571 C C . LEU A 1 197 ? -7.467 -2.563 -11.918 1.00 93.69 197 LEU A C 1
ATOM 1573 O O . LEU A 1 197 ? -6.423 -2.390 -12.541 1.00 93.69 197 LEU A O 1
ATOM 1577 N N . LYS A 1 198 ? -8.674 -2.438 -12.485 1.00 94.12 198 LYS A N 1
ATOM 1578 C CA . LYS A 1 198 ? -8.860 -2.096 -13.905 1.00 94.12 198 LYS A CA 1
ATOM 1579 C C . LYS A 1 198 ? -8.223 -0.758 -14.277 1.00 94.12 198 LYS A C 1
ATOM 1581 O O . LYS A 1 198 ? -7.707 -0.607 -15.379 1.00 94.12 198 LYS A O 1
ATOM 1586 N N . ARG A 1 199 ? -8.258 0.214 -13.360 1.00 94.75 199 ARG A N 1
ATOM 1587 C CA . ARG A 1 199 ? -7.638 1.532 -13.551 1.00 94.75 199 ARG A CA 1
ATOM 1588 C C . ARG A 1 199 ? -6.111 1.471 -13.458 1.00 94.75 199 ARG A C 1
ATOM 1590 O O . ARG A 1 199 ? -5.438 2.153 -14.222 1.00 94.75 199 ARG A O 1
ATOM 1597 N N . LEU A 1 200 ? -5.573 0.668 -12.539 1.00 93.75 200 LEU A N 1
ATOM 1598 C CA . LEU A 1 200 ? -4.131 0.495 -12.344 1.00 93.75 200 LEU A CA 1
ATOM 1599 C C . LEU A 1 200 ? -3.469 -0.187 -13.548 1.00 93.75 200 LEU A C 1
ATOM 1601 O O . LEU A 1 200 ? -2.449 0.280 -14.054 1.00 93.75 200 LEU A O 1
ATOM 1605 N N . ILE A 1 201 ? -4.051 -1.292 -14.009 1.00 94.19 201 ILE A N 1
ATOM 1606 C CA . ILE A 1 201 ? -3.457 -2.164 -15.027 1.00 94.19 201 ILE A CA 1
ATOM 1607 C C . ILE A 1 201 ? -4.468 -2.489 -16.135 1.00 94.19 201 ILE A C 1
ATOM 1609 O O . ILE A 1 201 ? -4.870 -3.644 -16.233 1.00 94.19 201 ILE A O 1
ATOM 1613 N N . PRO A 1 202 ? -4.911 -1.507 -16.952 1.00 94.94 202 PRO A N 1
ATOM 1614 C CA . PRO A 1 202 ? -5.861 -1.711 -18.055 1.00 94.94 202 PRO A CA 1
ATOM 1615 C C . PRO A 1 202 ? -5.405 -2.817 -19.026 1.00 94.94 202 PRO A C 1
ATOM 1617 O O . PRO A 1 202 ? -4.193 -3.043 -19.141 1.00 94.94 202 PRO A O 1
ATOM 1620 N N . PRO A 1 203 ? -6.321 -3.476 -19.765 1.00 95.81 203 PRO A N 1
ATOM 1621 C CA . PRO A 1 203 ? -5.934 -4.455 -20.777 1.00 95.81 203 PRO A CA 1
ATOM 1622 C C . PRO A 1 203 ? -4.965 -3.851 -21.802 1.00 95.81 203 PRO A C 1
ATOM 1624 O O . PRO A 1 203 ? -5.064 -2.669 -22.132 1.00 95.81 203 PRO A O 1
ATOM 1627 N N . GLY A 1 204 ? -4.006 -4.646 -22.273 1.00 95.81 204 GLY A N 1
ATOM 1628 C CA . GLY A 1 204 ? -2.866 -4.175 -23.068 1.00 95.81 204 GLY A CA 1
ATOM 1629 C C . GLY A 1 204 ? -1.656 -3.743 -22.229 1.00 95.81 204 GLY A C 1
ATOM 1630 O O . GLY A 1 204 ? -0.598 -3.443 -22.777 1.00 95.81 204 GLY A O 1
ATOM 1631 N N . THR A 1 205 ? -1.786 -3.711 -20.898 1.00 96.75 205 THR A N 1
ATOM 1632 C CA . THR A 1 205 ? -0.639 -3.557 -19.996 1.00 96.75 205 THR A CA 1
ATOM 1633 C C . THR A 1 205 ? 0.286 -4.763 -20.126 1.00 96.75 205 THR A C 1
ATOM 1635 O O . THR A 1 205 ? -0.150 -5.887 -19.905 1.00 96.75 205 THR A O 1
ATOM 1638 N N . ILE A 1 206 ? 1.574 -4.529 -20.372 1.00 97.81 206 ILE A N 1
ATOM 1639 C CA . ILE A 1 206 ? 2.604 -5.564 -20.247 1.00 97.81 206 ILE A CA 1
ATOM 1640 C C . ILE A 1 206 ? 3.167 -5.510 -18.828 1.00 97.81 206 ILE A C 1
ATOM 1642 O O . ILE A 1 206 ? 3.713 -4.478 -18.437 1.00 97.81 206 ILE A O 1
ATOM 1646 N N . LEU A 1 207 ? 3.030 -6.595 -18.066 1.00 97.56 207 LEU A N 1
ATOM 1647 C CA . LEU A 1 207 ? 3.761 -6.795 -16.816 1.00 97.56 207 LEU A CA 1
ATOM 1648 C C . LEU A 1 207 ? 5.035 -7.575 -17.116 1.00 97.56 207 LEU A C 1
ATOM 1650 O O . LEU A 1 207 ? 4.967 -8.647 -17.718 1.00 97.56 207 LEU A O 1
ATOM 1654 N N . LYS A 1 208 ? 6.178 -7.039 -16.693 1.00 97.06 208 LYS A N 1
ATOM 1655 C CA . LYS A 1 208 ? 7.479 -7.672 -16.928 1.00 97.06 208 LYS A CA 1
ATOM 1656 C C . LYS A 1 208 ? 7.892 -8.593 -15.794 1.00 97.06 208 LYS A C 1
ATOM 1658 O O . LYS A 1 208 ? 7.508 -8.351 -14.652 1.00 97.06 208 LYS A O 1
ATOM 1663 N N . ASP A 1 209 ? 8.706 -9.597 -16.093 1.00 96.69 209 ASP A N 1
ATOM 1664 C CA . ASP A 1 209 ? 9.329 -10.459 -15.080 1.00 96.69 209 ASP A CA 1
ATOM 1665 C C . ASP A 1 209 ? 8.316 -11.094 -14.100 1.00 96.69 209 ASP A C 1
ATOM 1667 O O . ASP A 1 209 ? 8.500 -11.108 -12.878 1.00 96.69 209 ASP A O 1
ATOM 1671 N N . VAL A 1 210 ? 7.216 -11.640 -14.623 1.00 97.81 210 VAL A N 1
ATOM 1672 C CA . VAL A 1 210 ? 6.288 -12.455 -13.830 1.00 97.81 210 VAL A CA 1
ATOM 1673 C C . VAL A 1 210 ? 6.905 -13.830 -13.609 1.00 97.81 210 VAL A C 1
ATOM 1675 O O . VAL A 1 210 ? 7.112 -14.585 -14.556 1.00 97.81 210 VAL A O 1
ATOM 1678 N N . PHE A 1 211 ? 7.180 -14.158 -12.350 1.00 98.00 211 PHE A N 1
ATOM 1679 C CA . PHE A 1 211 ? 7.713 -15.449 -11.938 1.00 98.00 211 PHE A CA 1
ATOM 1680 C C . PHE A 1 211 ? 6.583 -16.473 -11.804 1.00 98.00 211 PHE A C 1
ATOM 1682 O O . PHE A 1 211 ? 5.644 -16.260 -11.034 1.00 98.00 211 PHE A O 1
ATOM 1689 N N . THR A 1 212 ? 6.646 -17.568 -12.556 1.00 98.06 212 THR A N 1
ATOM 1690 C CA . THR A 1 212 ? 5.664 -18.666 -12.518 1.00 98.06 212 THR A CA 1
ATOM 1691 C C . THR A 1 212 ? 5.902 -19.575 -11.316 1.00 98.06 212 THR A C 1
ATOM 1693 O O . THR A 1 212 ? 6.989 -20.131 -11.179 1.00 98.06 212 THR A O 1
ATOM 1696 N N . GLU A 1 213 ? 4.880 -19.776 -10.485 1.00 97.50 213 GLU A N 1
ATOM 1697 C CA . GLU A 1 213 ? 5.016 -20.439 -9.181 1.00 97.50 213 GLU A CA 1
ATOM 1698 C C . GLU A 1 213 ? 4.253 -21.761 -9.086 1.00 97.50 213 GLU A C 1
ATOM 1700 O O . GLU A 1 213 ? 4.715 -22.697 -8.439 1.00 97.50 213 GLU A O 1
ATOM 1705 N N . VAL A 1 214 ? 3.054 -21.844 -9.673 1.00 97.38 214 VAL A N 1
ATOM 1706 C CA . VAL A 1 214 ? 2.172 -23.000 -9.464 1.00 97.38 214 VAL A CA 1
ATOM 1707 C C . VAL A 1 214 ? 1.184 -23.195 -10.610 1.00 97.38 214 VAL A C 1
ATOM 1709 O O . VAL A 1 214 ? 0.768 -22.235 -11.257 1.00 97.38 214 VAL A O 1
ATOM 1712 N N . TYR A 1 215 ? 0.769 -24.441 -10.831 1.00 97.56 215 TYR A N 1
ATOM 1713 C CA . TYR A 1 215 ? -0.340 -24.778 -11.722 1.00 97.56 215 TYR A CA 1
ATOM 1714 C C . TYR A 1 215 ? -1.659 -24.901 -10.962 1.00 97.56 215 TYR A C 1
ATOM 1716 O O . TYR A 1 215 ? -1.706 -25.447 -9.861 1.00 97.56 215 TYR A O 1
ATOM 1724 N N . ASP A 1 216 ? -2.744 -24.477 -11.598 1.00 94.06 216 ASP A N 1
ATOM 1725 C CA . ASP A 1 216 ? -4.109 -24.765 -11.159 1.00 94.06 216 ASP A CA 1
ATOM 1726 C C . ASP A 1 216 ? -4.964 -25.104 -12.386 1.00 94.06 216 ASP A C 1
ATOM 1728 O O . ASP A 1 216 ? -5.304 -24.252 -13.216 1.00 94.06 216 ASP A O 1
ATOM 1732 N N . GLY A 1 217 ? -5.245 -26.396 -12.555 1.00 92.50 217 GLY A N 1
ATOM 1733 C CA . GLY A 1 217 ? -5.906 -26.920 -13.745 1.00 92.50 217 GLY A CA 1
ATOM 1734 C C . GLY A 1 217 ? -5.117 -26.614 -15.023 1.00 92.50 217 GLY A C 1
ATOM 1735 O O . GLY A 1 217 ? -4.045 -27.165 -15.247 1.00 92.50 217 GLY A O 1
ATOM 1736 N N . LYS A 1 218 ? -5.679 -25.755 -15.882 1.00 93.69 218 LYS A N 1
ATOM 1737 C CA . LYS A 1 218 ? -5.080 -25.339 -17.166 1.00 93.69 218 LYS A CA 1
ATOM 1738 C C . LYS A 1 218 ? -4.423 -23.957 -17.103 1.00 93.69 218 LYS A C 1
ATOM 1740 O O . LYS A 1 218 ? -4.143 -23.379 -18.151 1.00 93.69 218 LYS A O 1
ATOM 1745 N N . LEU A 1 219 ? -4.253 -23.400 -15.907 1.00 94.88 219 LEU A N 1
ATOM 1746 C CA . LEU A 1 219 ? -3.640 -22.096 -15.696 1.00 94.88 219 LEU A CA 1
ATOM 1747 C C . LEU A 1 219 ? -2.286 -22.256 -15.014 1.00 94.88 219 LEU A C 1
ATOM 1749 O O . LEU A 1 219 ? -2.126 -23.074 -14.106 1.00 94.88 219 LEU A O 1
ATOM 1753 N N . THR A 1 220 ? -1.342 -21.413 -15.414 1.00 97.44 220 THR A N 1
ATOM 1754 C CA . THR A 1 220 ? -0.103 -21.181 -14.674 1.00 97.44 220 THR A CA 1
ATOM 1755 C C . THR A 1 220 ? -0.250 -19.881 -13.907 1.00 97.44 220 THR A C 1
ATOM 1757 O O . THR A 1 220 ? -0.527 -18.838 -14.496 1.00 97.44 220 THR A O 1
ATOM 1760 N N . PHE A 1 221 ? -0.084 -19.929 -12.594 1.00 97.12 221 PHE A N 1
ATOM 1761 C CA . PHE A 1 221 ? -0.108 -18.751 -11.746 1.00 97.12 221 PHE A CA 1
ATOM 1762 C C . PHE A 1 221 ? 1.305 -18.246 -11.481 1.00 97.12 221 PHE A C 1
ATOM 1764 O O . PHE A 1 221 ? 2.228 -19.025 -11.235 1.00 97.12 221 PHE A O 1
ATOM 1771 N N . GLY A 1 222 ? 1.456 -16.926 -11.509 1.00 97.19 222 GLY A N 1
ATOM 1772 C CA . GLY A 1 222 ? 2.717 -16.265 -11.220 1.00 97.19 222 GLY A CA 1
ATOM 1773 C C . GLY A 1 222 ? 2.540 -14.867 -10.651 1.00 97.19 222 GLY A C 1
ATOM 1774 O O . GLY A 1 222 ? 1.433 -14.321 -10.619 1.00 97.19 222 GLY A O 1
ATOM 1775 N N . ARG A 1 223 ? 3.643 -14.295 -10.172 1.00 96.94 223 ARG A N 1
ATOM 1776 C CA . ARG A 1 223 ? 3.711 -12.970 -9.546 1.00 96.94 223 ARG A CA 1
ATOM 1777 C C . ARG A 1 223 ? 5.031 -12.290 -9.896 1.00 96.94 223 ARG A C 1
ATOM 1779 O O . ARG A 1 223 ? 6.052 -12.950 -10.039 1.00 96.94 223 ARG A O 1
ATOM 1786 N N . GLN A 1 224 ? 5.027 -10.965 -9.990 1.00 96.31 224 GLN A N 1
ATOM 1787 C CA . GLN A 1 224 ? 6.279 -10.200 -9.982 1.00 96.31 224 GLN A CA 1
ATOM 1788 C C . GLN A 1 224 ? 6.916 -10.269 -8.589 1.00 96.31 224 GLN A C 1
ATOM 1790 O O . GLN A 1 224 ? 6.208 -10.370 -7.582 1.00 96.31 224 GLN A O 1
ATOM 1795 N N . LEU A 1 225 ? 8.241 -10.173 -8.513 1.00 94.81 225 LEU A N 1
ATOM 1796 C CA . LEU A 1 225 ? 8.924 -9.970 -7.237 1.00 94.81 225 LEU A CA 1
ATOM 1797 C C . LEU A 1 225 ? 8.700 -8.530 -6.761 1.00 94.81 225 LEU A C 1
ATOM 1799 O O . LEU A 1 225 ? 8.847 -7.585 -7.531 1.00 94.81 225 LEU A O 1
ATOM 1803 N N . GLY A 1 226 ? 8.330 -8.356 -5.493 1.00 92.69 226 GLY A N 1
ATOM 1804 C CA . GLY A 1 226 ? 8.083 -7.032 -4.930 1.00 92.69 226 GLY A CA 1
ATOM 1805 C C . GLY A 1 226 ? 7.080 -7.025 -3.789 1.00 92.69 226 GLY A C 1
ATOM 1806 O O . GLY A 1 226 ? 6.504 -8.047 -3.417 1.00 92.69 226 GLY A O 1
ATOM 1807 N N . SER A 1 227 ? 6.865 -5.836 -3.235 1.00 89.25 227 SER A N 1
ATOM 1808 C CA . SER A 1 227 ? 5.826 -5.578 -2.240 1.00 89.25 227 SER A CA 1
ATOM 1809 C C . SER A 1 227 ? 4.436 -5.726 -2.860 1.00 89.25 227 SER A C 1
ATOM 1811 O O . SER A 1 227 ? 4.111 -5.096 -3.863 1.00 89.25 227 SER A O 1
ATOM 1813 N N . TYR A 1 228 ? 3.585 -6.535 -2.225 1.00 88.25 228 TYR A N 1
ATOM 1814 C CA . TYR A 1 228 ? 2.177 -6.721 -2.604 1.00 88.25 228 TYR A CA 1
ATOM 1815 C C . TYR A 1 228 ? 1.943 -7.024 -4.106 1.00 88.25 228 TYR A C 1
ATOM 1817 O O . TYR A 1 228 ? 1.133 -6.354 -4.762 1.00 88.25 228 TYR A O 1
ATOM 1825 N N . PRO A 1 229 ? 2.610 -8.050 -4.661 1.00 91.75 229 PRO A N 1
ATOM 1826 C CA . PRO A 1 229 ? 2.545 -8.344 -6.084 1.00 91.75 229 PRO A CA 1
ATOM 1827 C C . PRO A 1 229 ? 1.148 -8.823 -6.492 1.00 91.75 229 PRO A C 1
ATOM 1829 O O . PRO A 1 229 ? 0.403 -9.386 -5.681 1.00 91.75 229 PRO A O 1
ATOM 1832 N N . LEU A 1 230 ? 0.778 -8.571 -7.750 1.00 92.81 230 LEU A N 1
ATOM 1833 C CA . LEU A 1 230 ? -0.469 -9.083 -8.318 1.00 92.81 230 LEU A CA 1
ATOM 1834 C C . LEU A 1 230 ? -0.297 -10.553 -8.670 1.00 92.81 230 LEU A C 1
ATOM 1836 O O . LEU A 1 230 ? 0.676 -10.913 -9.327 1.00 92.81 230 LEU A O 1
ATOM 1840 N N . LEU A 1 231 ? -1.256 -11.374 -8.248 1.00 94.81 231 LEU A N 1
ATOM 1841 C CA . LEU A 1 231 ? -1.408 -12.721 -8.776 1.00 94.81 231 LEU A CA 1
ATOM 1842 C C . LEU A 1 231 ? -1.840 -12.611 -10.238 1.00 94.81 231 LEU A C 1
ATOM 1844 O O . L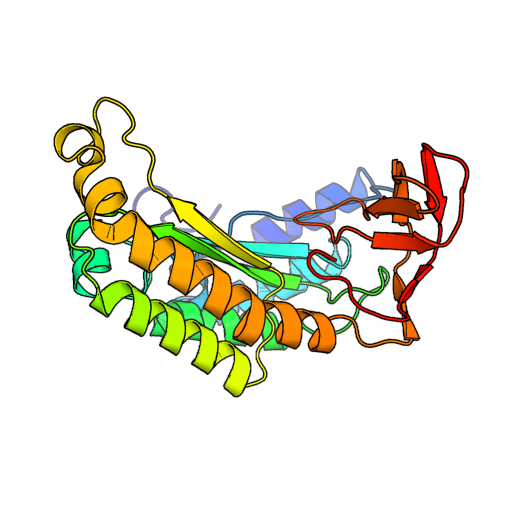EU A 1 231 ? -2.804 -11.912 -10.522 1.00 94.81 231 LEU A O 1
ATOM 1848 N N . VAL A 1 232 ? -1.153 -13.300 -11.140 1.00 95.88 232 VAL A N 1
ATOM 1849 C CA . VAL A 1 232 ? -1.476 -13.346 -12.568 1.00 95.88 232 VAL A CA 1
ATOM 1850 C C . VAL A 1 232 ? -1.785 -14.786 -12.947 1.00 95.88 232 VAL A C 1
ATOM 1852 O O . VAL A 1 232 ? -0.986 -15.676 -12.668 1.00 95.88 232 VAL A O 1
ATOM 1855 N N . GLY A 1 233 ? -2.942 -15.013 -13.570 1.00 95.69 233 GLY A N 1
ATOM 1856 C CA . GLY A 1 233 ? -3.289 -16.295 -14.180 1.00 95.69 233 GLY A CA 1
ATOM 1857 C C . GLY A 1 233 ? -2.962 -16.277 -15.669 1.00 95.69 233 GLY A C 1
ATOM 1858 O O . GLY A 1 233 ? -3.558 -15.508 -16.419 1.00 95.69 233 GLY A O 1
ATOM 1859 N N . ILE A 1 234 ? -2.031 -17.125 -16.094 1.00 95.75 234 ILE A N 1
ATOM 1860 C CA . ILE A 1 234 ? -1.598 -17.268 -17.483 1.00 95.75 234 ILE A CA 1
ATOM 1861 C C . ILE A 1 234 ? -2.324 -18.485 -18.081 1.00 95.75 234 ILE A C 1
ATOM 1863 O O . ILE A 1 234 ? -2.145 -19.598 -17.576 1.00 95.75 234 ILE A O 1
ATOM 1867 N N . PRO A 1 235 ? -3.159 -18.315 -19.125 1.00 94.50 235 PRO A N 1
ATOM 1868 C CA . PRO A 1 235 ? -3.832 -19.433 -19.780 1.00 94.50 235 PRO A CA 1
ATOM 1869 C C . PRO A 1 235 ? -2.837 -20.393 -20.435 1.00 94.50 235 PRO A C 1
ATOM 1871 O O . PRO A 1 235 ? -2.139 -20.016 -21.371 1.00 94.50 235 PRO A O 1
ATOM 1874 N N . GLY A 1 236 ? -2.801 -21.640 -19.969 1.00 95.12 236 GLY A N 1
ATOM 1875 C CA . GLY A 1 236 ? -1.857 -22.662 -20.413 1.00 95.12 236 GLY A CA 1
ATOM 1876 C C . GLY A 1 236 ? -0.928 -23.142 -19.298 1.00 95.12 236 GLY A C 1
ATOM 1877 O O . GLY A 1 236 ? -0.910 -22.611 -18.187 1.00 95.12 236 GLY A O 1
ATOM 1878 N N . VAL A 1 237 ? -0.156 -24.180 -19.612 1.00 96.06 237 VAL A N 1
ATOM 1879 C CA . VAL A 1 237 ? 0.833 -24.788 -18.714 1.00 96.06 237 VAL A CA 1
ATOM 1880 C C . VAL A 1 237 ? 2.219 -24.359 -19.192 1.00 96.06 237 VAL A C 1
ATOM 1882 O O . VAL A 1 237 ? 2.696 -24.843 -20.217 1.00 96.06 237 VAL A O 1
ATOM 1885 N N . PHE A 1 238 ? 2.835 -23.422 -18.474 1.00 96.62 238 PHE A N 1
ATOM 1886 C CA . PHE A 1 238 ? 4.167 -22.881 -18.755 1.00 96.62 238 PHE A CA 1
ATOM 1887 C C . PHE A 1 238 ? 5.174 -23.378 -17.716 1.00 96.62 238 PHE A C 1
ATOM 1889 O O . PHE A 1 238 ? 4.794 -23.513 -16.559 1.00 96.62 238 PHE A O 1
ATOM 1896 N N . PRO A 1 239 ? 6.451 -23.604 -18.076 1.00 97.62 239 PRO A N 1
ATOM 1897 C CA . PRO A 1 239 ? 7.459 -24.060 -17.122 1.00 97.62 239 PRO A CA 1
ATOM 1898 C C . PRO A 1 239 ? 7.481 -23.214 -15.843 1.00 97.62 239 PRO A C 1
ATOM 1900 O O . PRO A 1 239 ? 7.592 -21.994 -15.933 1.00 97.62 239 PRO A O 1
ATOM 1903 N N . LEU A 1 240 ? 7.401 -23.872 -14.681 1.00 97.88 240 LEU A N 1
ATOM 1904 C CA . LEU A 1 240 ? 7.542 -23.225 -13.374 1.00 97.88 240 LEU A CA 1
ATOM 1905 C C . LEU A 1 240 ? 8.977 -22.733 -13.152 1.00 97.88 240 LEU A C 1
ATOM 1907 O O . LEU A 1 240 ? 9.908 -23.151 -13.844 1.00 97.88 240 LEU A O 1
ATOM 1911 N N . ASP A 1 241 ? 9.143 -21.844 -12.173 1.00 97.50 241 ASP A N 1
ATOM 1912 C CA . ASP A 1 241 ? 10.424 -21.250 -11.788 1.00 97.50 241 ASP A CA 1
ATOM 1913 C C . ASP A 1 241 ? 11.121 -20.474 -12.921 1.00 97.50 241 ASP A C 1
ATOM 1915 O O . ASP A 1 241 ? 12.353 -20.425 -13.036 1.00 97.50 241 ASP A O 1
ATOM 1919 N N . ARG A 1 242 ? 10.316 -19.859 -13.793 1.00 97.81 242 ARG A N 1
ATOM 1920 C CA . ARG A 1 242 ? 10.752 -19.022 -14.912 1.00 97.81 242 ARG A CA 1
ATOM 1921 C C . ARG A 1 242 ? 10.081 -17.655 -14.865 1.00 97.81 242 ARG A C 1
ATOM 1923 O O . ARG A 1 242 ? 9.016 -17.485 -14.279 1.00 97.81 242 ARG A O 1
ATOM 1930 N N . PHE A 1 243 ? 10.732 -16.684 -15.497 1.00 97.50 243 PHE A N 1
ATOM 1931 C CA . PHE A 1 243 ? 10.216 -15.331 -15.669 1.00 97.50 243 PHE A CA 1
ATOM 1932 C C . PHE A 1 243 ? 9.620 -15.172 -17.064 1.00 97.50 243 PHE A C 1
ATOM 1934 O O . PHE A 1 243 ? 10.231 -15.590 -18.049 1.00 97.50 243 PHE A O 1
ATOM 1941 N N . PHE A 1 244 ? 8.450 -14.546 -17.134 1.00 97.62 244 PHE A N 1
ATOM 1942 C CA . PHE A 1 244 ? 7.780 -14.204 -18.381 1.00 97.62 244 PHE A CA 1
ATOM 1943 C C . PHE A 1 244 ? 7.276 -12.766 -18.346 1.00 97.62 244 PHE A C 1
ATOM 1945 O O . PHE A 1 244 ? 6.743 -12.307 -17.336 1.00 97.62 244 PHE A O 1
ATOM 1952 N N . ASP A 1 245 ? 7.361 -12.096 -19.489 1.00 97.94 245 ASP A N 1
ATOM 1953 C CA . ASP A 1 245 ? 6.589 -10.886 -19.734 1.00 97.94 245 ASP A CA 1
ATOM 1954 C C . ASP A 1 245 ? 5.185 -11.294 -20.184 1.00 97.94 245 ASP A C 1
ATOM 1956 O O . ASP A 1 245 ? 5.017 -12.147 -21.060 1.00 97.94 245 ASP A O 1
ATOM 1960 N N . VAL A 1 246 ? 4.161 -10.701 -19.576 1.00 97.31 246 VAL A N 1
ATOM 1961 C CA . VAL A 1 246 ? 2.762 -11.075 -19.809 1.00 97.31 246 VAL A CA 1
ATOM 1962 C C . VAL A 1 246 ? 1.934 -9.861 -20.190 1.00 97.31 246 VAL A C 1
ATOM 1964 O O . VAL A 1 246 ? 2.064 -8.788 -19.605 1.00 97.31 246 VAL A O 1
ATOM 1967 N N . ASN A 1 247 ? 1.045 -10.038 -21.163 1.00 97.44 247 ASN A N 1
ATOM 1968 C CA . ASN A 1 247 ? 0.071 -9.023 -21.539 1.00 97.44 247 ASN A CA 1
ATOM 1969 C C . ASN A 1 247 ? -1.243 -9.247 -20.780 1.00 97.44 247 ASN A C 1
ATOM 1971 O O . ASN A 1 247 ? -1.806 -10.343 -20.809 1.00 97.44 247 ASN A O 1
ATOM 1975 N N . ILE A 1 248 ? -1.747 -8.208 -20.123 1.00 96.44 248 ILE A N 1
ATOM 1976 C CA . ILE A 1 248 ? -3.021 -8.247 -19.408 1.00 96.44 248 ILE A CA 1
ATOM 1977 C C . ILE A 1 248 ? -4.171 -8.182 -20.412 1.00 96.44 248 ILE A C 1
ATOM 1979 O O . ILE A 1 248 ? -4.274 -7.231 -21.185 1.00 96.44 248 ILE A O 1
ATOM 1983 N N . VAL A 1 249 ? -5.059 -9.177 -20.374 1.00 94.88 249 VAL A N 1
ATOM 1984 C CA . VAL A 1 249 ? -6.213 -9.279 -21.286 1.00 94.88 249 VAL A CA 1
ATOM 1985 C C . VAL A 1 249 ? -7.563 -9.151 -20.578 1.00 94.88 249 VAL A C 1
ATOM 1987 O O . VAL A 1 249 ? -8.503 -8.630 -21.168 1.00 94.88 249 VAL A O 1
ATOM 1990 N N . ASP A 1 250 ? -7.664 -9.582 -19.319 1.00 93.44 250 ASP A N 1
ATOM 1991 C CA . ASP A 1 250 ? -8.876 -9.484 -18.498 1.00 93.44 250 ASP A CA 1
ATOM 1992 C C . ASP A 1 250 ? -8.529 -9.644 -17.002 1.00 93.44 250 ASP A C 1
ATOM 1994 O O . ASP A 1 250 ? -7.364 -9.832 -16.646 1.00 93.44 250 ASP A O 1
ATOM 1998 N N . TYR A 1 251 ? -9.541 -9.579 -16.133 1.00 91.31 251 TYR A N 1
ATOM 1999 C CA . TYR A 1 251 ? -9.431 -9.662 -14.678 1.00 91.31 251 TYR A CA 1
ATOM 2000 C C . TYR A 1 251 ? -10.344 -10.747 -14.118 1.00 91.31 251 TYR A C 1
ATOM 2002 O O . TYR A 1 251 ? -11.569 -10.732 -14.292 1.00 91.31 251 TYR A O 1
ATOM 2010 N N . GLY A 1 252 ? -9.750 -11.638 -13.340 1.00 83.19 252 GLY A N 1
ATOM 2011 C CA . GLY A 1 252 ? -10.454 -12.587 -12.503 1.00 83.19 252 GLY A CA 1
ATOM 2012 C C . GLY A 1 252 ? -11.054 -11.952 -11.246 1.00 83.19 252 GLY A C 1
ATOM 2013 O O . GLY A 1 252 ? -11.007 -10.750 -10.980 1.00 83.19 252 GLY A O 1
ATOM 2014 N N . TYR A 1 253 ? -11.645 -12.809 -10.416 1.00 66.19 253 TYR A N 1
ATOM 2015 C CA . TYR A 1 253 ? -12.243 -12.393 -9.145 1.00 66.19 253 TYR A CA 1
ATOM 2016 C C . TYR A 1 253 ? -11.197 -12.079 -8.055 1.00 66.19 253 TYR A C 1
ATOM 2018 O O . TYR A 1 253 ? -11.529 -11.471 -7.036 1.00 66.19 253 TYR A O 1
ATOM 2026 N N . ARG A 1 254 ? -9.946 -12.527 -8.239 1.00 56.59 254 ARG A N 1
ATOM 2027 C CA . ARG A 1 254 ? -8.840 -12.417 -7.266 1.00 56.59 254 ARG A CA 1
ATOM 2028 C C . ARG A 1 254 ? -7.555 -11.791 -7.839 1.00 56.59 254 ARG A C 1
ATOM 2030 O O . ARG A 1 254 ? -6.589 -11.671 -7.089 1.00 56.59 254 ARG A O 1
ATOM 2037 N N . SER A 1 255 ? -7.539 -11.455 -9.127 1.00 57.03 255 SER A N 1
ATOM 2038 C CA . SER A 1 255 ? -6.338 -11.217 -9.943 1.00 57.03 255 SER A CA 1
ATOM 2039 C C . SER A 1 255 ? -6.687 -10.445 -11.198 1.00 57.03 255 SER A C 1
ATOM 2041 O O . SER A 1 255 ? -7.684 -10.872 -11.822 1.00 57.03 255 SER A O 1
#

Radius of gyration: 19.55 Å; chains: 1; bounding box: 49×46×51 Å

InterPro domains:
  IPR058240 Radical SAM superfamily [SSF102114] (14-173)

Secondary structure (DSSP, 8-state):
--BTTTT-SSPBP-HHHHHHHHHHHHHH-TT-S-----B--HHHHHH-HHHHHHHHHHHHHHS-SSEEEEEEEE---HHHHHHHT-S--HHHHHHHHHHHHHHH-SB-TTSSBSEEEEEEEEES-TT--HHHHHHHHHHHHHHHHTT---SEEEEEE----TTSHHHHHTTHHHHHTHHHHHHHHHHHIIIIIHHHHHHHS-TTPEEEEEEEEEEETTEEEEEESSSSPPPEEEES---SS-EEEEE-----S--

Organism: NCBI:txid412755